Protein AF-A0A2S6BYI8-F1 (afdb_monomer_lite)

Organism: NCBI:txid357750

Radius of gyration: 29.13 Å; chains: 1; bounding box: 77×56×99 Å

Foldseek 3Di:
DQDFPVNQVVVVVQEAEADELGKDKDFLVSNHFKYKYADQAQWKWKWKDDLTMIIIHTQDCADQPGHSQRSLVVVLVVVVVVVVVCVVVVRCPPIAMEMEFEDDPNHTRPVVSVVVNVVSCVLVVHHYDYDYFYHDDPPDDDPGQARMWMWGHHRRDGIWIAHSSHTPPPPPDPPPPVPPPDDDDDDDDDDDDDDDDDDDDDDDDDDDPPDPPDPVNLSVVLVVLLVVLQVQLVVCVVVVHDNVVSLQVSLVVSCVVSVHDSVVSCVSHPPPPVPPPVVVVVVVVVVLVVLQVVLVVLLVVLLVQLVVCVVVVNPSVVSLVVRLVVNCVVNVHDSVVSSVSNPDDPPPPDDDDDDDDPPPRPDDDDD

Structure (mmCIF, N/CA/C/O backbone):
data_AF-A0A2S6BYI8-F1
#
_entry.id   AF-A0A2S6BYI8-F1
#
loop_
_atom_site.group_PDB
_atom_site.id
_atom_site.type_symbol
_atom_site.label_atom_id
_atom_site.label_alt_id
_atom_site.label_comp_id
_atom_site.label_asym_id
_atom_site.label_entity_id
_atom_site.label_seq_id
_atom_site.pdbx_PDB_ins_code
_atom_site.Cartn_x
_atom_site.Cartn_y
_atom_site.Cartn_z
_atom_site.occupancy
_atom_site.B_iso_or_equiv
_atom_site.auth_seq_id
_atom_site.auth_comp_id
_atom_site.auth_asym_id
_atom_site.auth_atom_id
_atom_site.pdbx_PDB_model_num
ATOM 1 N N . MET A 1 1 ? -25.308 9.667 -2.349 1.00 72.94 1 MET A N 1
ATOM 2 C CA . MET A 1 1 ? -24.344 10.368 -3.225 1.00 72.94 1 MET A CA 1
ATOM 3 C C . MET A 1 1 ? -23.253 9.372 -3.572 1.00 72.94 1 MET A C 1
ATOM 5 O O . MET A 1 1 ? -22.744 8.749 -2.651 1.00 72.94 1 MET A O 1
ATOM 9 N N . THR A 1 2 ? -22.957 9.157 -4.852 1.00 88.81 2 THR A N 1
ATOM 10 C CA . THR A 1 2 ? -21.934 8.187 -5.278 1.00 88.81 2 THR A CA 1
ATOM 11 C C . THR A 1 2 ? -20.547 8.811 -5.127 1.00 88.81 2 THR A C 1
ATOM 13 O O . THR A 1 2 ? -20.302 9.886 -5.672 1.00 88.81 2 THR A O 1
ATOM 16 N N . VAL A 1 3 ? -19.655 8.167 -4.372 1.00 94.38 3 VAL A N 1
ATOM 17 C CA . VAL A 1 3 ? -18.259 8.601 -4.213 1.00 94.38 3 VAL A CA 1
ATOM 18 C C . VAL A 1 3 ? -17.423 7.938 -5.305 1.00 94.38 3 VAL A C 1
ATOM 20 O O . VAL A 1 3 ? -17.187 6.736 -5.256 1.00 94.38 3 VAL A O 1
ATOM 23 N N . THR A 1 4 ? -16.985 8.721 -6.290 1.00 96.25 4 THR A N 1
ATOM 24 C CA . THR A 1 4 ? -16.102 8.268 -7.378 1.00 96.25 4 THR A CA 1
ATOM 25 C C . THR A 1 4 ? -14.716 8.890 -7.241 1.00 96.25 4 THR A C 1
ATOM 27 O O . THR A 1 4 ? -14.549 9.936 -6.610 1.00 96.25 4 THR A O 1
ATOM 30 N N . LEU A 1 5 ? -13.703 8.291 -7.862 1.00 95.38 5 LEU A N 1
ATOM 31 C CA . LEU A 1 5 ? -12.341 8.816 -7.867 1.00 95.38 5 LEU A CA 1
ATOM 32 C C . LEU A 1 5 ? -12.286 10.194 -8.533 1.00 95.38 5 LEU A C 1
ATOM 34 O O . LEU A 1 5 ? -11.638 11.104 -8.019 1.00 95.38 5 LEU A O 1
ATOM 38 N N . ARG A 1 6 ? -13.028 10.379 -9.633 1.00 95.44 6 ARG A N 1
ATOM 39 C CA . ARG A 1 6 ? -13.180 11.689 -10.284 1.00 95.44 6 ARG A CA 1
ATOM 40 C C . ARG A 1 6 ? -13.765 12.719 -9.319 1.00 95.44 6 ARG A C 1
ATOM 42 O O . ARG A 1 6 ? -13.191 13.790 -9.159 1.00 95.44 6 ARG A O 1
ATOM 49 N N . HIS A 1 7 ? -14.849 12.365 -8.624 1.00 95.06 7 HIS A N 1
ATOM 50 C CA . HIS A 1 7 ? -15.463 13.243 -7.631 1.00 95.06 7 HIS A CA 1
ATOM 51 C C . HIS A 1 7 ? -14.465 13.665 -6.549 1.00 95.06 7 HIS A C 1
ATOM 53 O O . HIS A 1 7 ? -14.402 14.840 -6.206 1.00 95.06 7 HIS A O 1
ATOM 59 N N . VAL A 1 8 ? -13.676 12.727 -6.022 1.00 95.81 8 VAL A N 1
ATOM 60 C CA . VAL A 1 8 ? -12.686 13.009 -4.974 1.00 95.81 8 VAL A CA 1
ATOM 61 C C . VAL A 1 8 ? -11.552 13.902 -5.484 1.00 95.81 8 VAL A C 1
ATOM 63 O O . VAL A 1 8 ? -11.169 14.845 -4.793 1.00 95.81 8 VAL A O 1
ATOM 66 N N . ARG A 1 9 ? -11.050 13.667 -6.702 1.00 94.50 9 ARG A N 1
ATOM 67 C CA . ARG A 1 9 ? -10.008 14.502 -7.328 1.00 94.50 9 ARG A CA 1
ATOM 68 C C . ARG A 1 9 ? -10.463 15.950 -7.494 1.00 94.50 9 ARG A C 1
ATOM 70 O O . ARG A 1 9 ? -9.727 16.871 -7.143 1.00 94.50 9 ARG A O 1
ATOM 77 N N . ASP A 1 10 ? -11.704 16.147 -7.930 1.00 95.06 10 ASP A N 1
ATOM 78 C CA . ASP A 1 10 ? -12.294 17.475 -8.131 1.00 95.06 10 ASP A CA 1
ATOM 79 C C . ASP A 1 10 ? -12.517 18.233 -6.802 1.00 95.06 10 ASP A C 1
ATOM 81 O O . ASP A 1 10 ? -12.769 19.439 -6.793 1.00 95.06 10 ASP A O 1
ATOM 85 N N . LYS A 1 11 ? -12.402 17.550 -5.653 1.00 91.19 11 LYS A N 1
ATOM 86 C CA . LYS A 1 11 ? -12.547 18.125 -4.307 1.00 91.19 11 LYS A CA 1
ATOM 87 C C . LYS A 1 11 ? -11.239 18.641 -3.698 1.00 91.19 11 LYS A C 1
ATOM 89 O O . LYS A 1 11 ? -11.278 19.073 -2.548 1.00 91.19 11 LYS A O 1
ATOM 94 N N . GLY A 1 12 ? -10.133 18.638 -4.451 1.00 89.50 12 GLY A N 1
ATOM 95 C CA . GLY A 1 12 ? -8.819 19.244 -4.164 1.00 89.50 12 GLY A CA 1
ATOM 96 C C . GLY A 1 12 ? -8.543 19.630 -2.701 1.00 89.50 12 GLY A C 1
ATOM 97 O O . GLY A 1 12 ? -7.927 18.848 -1.980 1.00 89.50 12 GLY A O 1
ATOM 98 N N . PRO A 1 13 ? -9.0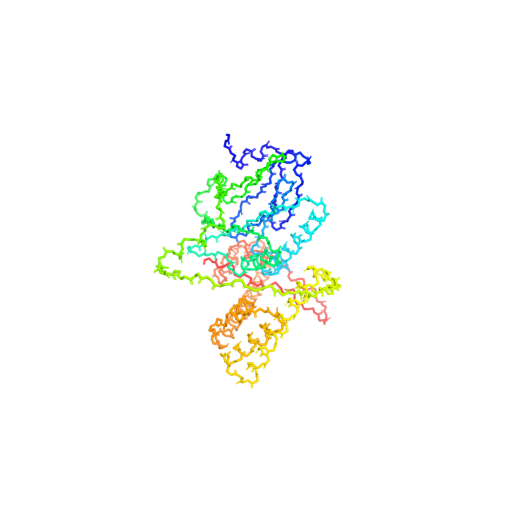05 20.801 -2.218 1.00 94.00 13 PRO A N 1
ATOM 99 C CA . PRO A 1 13 ? -8.750 21.255 -0.849 1.00 94.00 13 PRO A CA 1
ATOM 100 C C . PRO A 1 13 ? -9.121 20.247 0.250 1.00 94.00 13 PRO A C 1
ATOM 102 O O . PRO A 1 13 ? -8.393 20.140 1.236 1.00 94.00 13 PRO A O 1
ATOM 105 N N . VAL A 1 14 ? -10.202 19.477 0.076 1.00 96.31 14 VAL A N 1
ATOM 106 C CA . VAL A 1 14 ? -10.704 18.514 1.076 1.00 96.31 14 VAL A CA 1
ATOM 107 C C . VAL A 1 14 ? -10.287 17.064 0.800 1.00 96.31 14 VAL A C 1
ATOM 109 O O . VAL A 1 14 ? -10.738 16.163 1.510 1.00 96.31 14 VAL A O 1
ATOM 112 N N . ALA A 1 15 ? -9.440 16.824 -0.203 1.00 97.12 15 ALA A N 1
ATOM 113 C CA . ALA A 1 15 ? -8.909 15.505 -0.539 1.00 97.12 15 ALA A CA 1
ATOM 114 C C . ALA A 1 15 ? -7.382 15.458 -0.374 1.00 97.12 15 ALA A C 1
ATOM 116 O O . ALA A 1 15 ? -6.702 16.470 -0.544 1.00 97.12 15 ALA A O 1
ATOM 117 N N . GLU A 1 16 ? -6.847 14.292 -0.030 1.00 97.50 16 GLU A N 1
ATOM 118 C CA . GLU A 1 16 ? -5.410 14.021 0.036 1.00 97.50 16 GLU A CA 1
ATOM 119 C C . GLU A 1 16 ? -5.094 12.776 -0.796 1.00 97.50 16 GLU A C 1
ATOM 121 O O . GLU A 1 16 ? -5.663 11.706 -0.559 1.00 97.50 16 GLU A O 1
ATOM 126 N N . GLU A 1 17 ? -4.207 12.919 -1.780 1.00 97.81 17 GLU A N 1
ATOM 127 C CA . GLU A 1 17 ? -3.746 11.798 -2.597 1.00 97.81 17 GLU A CA 1
ATOM 128 C C . GLU A 1 17 ? -2.478 11.188 -2.006 1.00 97.81 17 GLU A C 1
ATOM 130 O O . GLU A 1 17 ? -1.475 11.871 -1.806 1.00 97.81 17 GLU A O 1
ATOM 135 N N . VAL A 1 18 ? -2.488 9.875 -1.814 1.00 98.12 18 VAL A N 1
ATOM 136 C CA . VAL A 1 18 ? -1.306 9.112 -1.427 1.00 98.12 18 VAL A CA 1
ATOM 137 C C . VAL A 1 18 ? -0.651 8.559 -2.674 1.00 98.12 18 VAL A C 1
ATOM 139 O O . VAL A 1 18 ? -1.162 7.632 -3.311 1.00 98.12 18 VAL A O 1
ATOM 142 N N . GLN A 1 19 ? 0.495 9.135 -3.009 1.00 97.56 19 GLN A N 1
ATOM 143 C CA . GLN A 1 19 ? 1.316 8.682 -4.122 1.00 97.56 19 GLN A CA 1
ATOM 144 C C . GLN A 1 19 ? 1.902 7.292 -3.849 1.00 97.56 19 GLN A C 1
ATOM 146 O O . GLN A 1 19 ? 2.058 6.874 -2.702 1.00 97.56 19 GLN A O 1
ATOM 151 N N . MET A 1 20 ? 2.265 6.579 -4.914 1.00 97.25 20 MET A N 1
ATOM 152 C CA . MET A 1 20 ? 2.969 5.302 -4.797 1.00 97.25 20 MET A CA 1
ATOM 153 C C . MET A 1 20 ? 4.288 5.465 -4.025 1.00 97.25 20 MET A C 1
ATOM 155 O O . MET A 1 20 ? 5.074 6.372 -4.301 1.00 97.25 20 MET A O 1
ATOM 159 N N . ASN A 1 21 ? 4.556 4.531 -3.111 1.00 97.25 21 ASN A N 1
ATOM 160 C CA . ASN A 1 21 ? 5.649 4.566 -2.139 1.00 97.25 21 ASN A CA 1
ATOM 161 C C . ASN A 1 21 ? 5.603 5.797 -1.221 1.00 97.25 21 ASN A C 1
ATOM 163 O O . ASN A 1 21 ? 6.623 6.459 -0.999 1.00 97.25 21 ASN A O 1
ATOM 167 N N . ALA A 1 22 ? 4.409 6.100 -0.712 1.00 97.88 22 ALA A N 1
ATOM 168 C CA . ALA A 1 22 ? 4.198 7.107 0.314 1.00 97.88 22 ALA A CA 1
ATOM 169 C C . ALA A 1 22 ? 3.218 6.614 1.384 1.00 97.88 22 ALA A C 1
ATOM 171 O O . ALA A 1 22 ? 2.341 5.779 1.131 1.00 97.88 22 ALA A O 1
ATOM 172 N N . VAL A 1 23 ? 3.368 7.182 2.577 1.00 98.38 23 VAL A N 1
ATOM 173 C CA . VAL A 1 23 ? 2.418 7.102 3.685 1.00 98.38 23 VAL A CA 1
ATOM 174 C C . VAL A 1 23 ? 1.944 8.523 3.969 1.00 98.38 23 VAL A C 1
ATOM 176 O O . VAL A 1 23 ? 2.753 9.448 4.018 1.00 98.38 23 VAL A O 1
ATOM 179 N N . ALA A 1 24 ? 0.642 8.712 4.145 1.00 97.81 24 ALA A N 1
ATOM 180 C CA . ALA A 1 24 ? 0.083 9.989 4.574 1.00 97.81 24 ALA A CA 1
ATOM 181 C C . ALA A 1 24 ? -0.637 9.830 5.913 1.00 97.81 24 ALA A C 1
ATOM 183 O O . ALA A 1 24 ? -0.952 8.723 6.347 1.00 97.81 24 ALA A O 1
ATOM 184 N N . SER A 1 25 ? -0.917 10.952 6.569 1.00 97.12 25 SER A N 1
ATOM 185 C CA . SER A 1 25 ? -1.740 10.997 7.772 1.00 97.12 25 SER A CA 1
ATOM 186 C C . SER A 1 25 ? -2.594 12.243 7.747 1.00 97.12 25 SER A C 1
ATOM 188 O O . SER A 1 25 ? -2.094 13.333 7.475 1.00 97.12 25 SER A O 1
ATOM 190 N N . VAL A 1 26 ? -3.865 12.094 8.089 1.00 96.69 26 VAL A N 1
ATOM 191 C CA . VAL A 1 26 ? -4.805 13.209 8.147 1.00 96.69 26 VAL A CA 1
ATOM 192 C C . VAL A 1 26 ? -5.664 13.090 9.389 1.00 96.69 26 VAL A C 1
ATOM 194 O O . VAL A 1 26 ? -6.191 12.022 9.685 1.00 96.69 26 VAL A O 1
ATOM 197 N N . GLU A 1 27 ? -5.830 14.210 10.084 1.00 96.44 27 GLU A N 1
ATOM 198 C CA . GLU A 1 27 ? -6.876 14.401 11.085 1.00 96.44 27 GLU A CA 1
ATOM 199 C C . GLU A 1 27 ? -8.112 14.976 10.392 1.00 96.44 27 GLU A C 1
ATOM 201 O O . GLU A 1 27 ? -8.017 15.985 9.689 1.00 96.44 27 GLU A O 1
ATOM 206 N N . TRP A 1 28 ? -9.287 14.378 10.579 1.00 96.12 28 TRP A N 1
ATOM 207 C CA . TRP A 1 28 ? -10.507 14.811 9.881 1.00 96.12 28 TRP A CA 1
ATOM 208 C C . TRP A 1 28 ? -10.965 16.221 10.292 1.00 96.12 28 TRP A C 1
ATOM 210 O O . TRP A 1 28 ? -11.664 16.903 9.544 1.00 96.12 28 TRP A O 1
ATOM 220 N N . SER A 1 29 ? -10.525 16.697 11.461 1.00 93.94 29 SER A N 1
ATOM 221 C CA . SER A 1 29 ? -10.717 18.074 11.939 1.00 93.94 29 SER A CA 1
ATOM 222 C C . SER A 1 29 ? -10.002 19.125 11.081 1.00 93.94 29 SER A C 1
ATOM 224 O O . SER A 1 29 ? -10.395 20.288 11.107 1.00 93.94 29 SER A O 1
ATOM 226 N N . SER A 1 30 ? -9.001 18.737 10.281 1.00 93.81 30 SER A N 1
ATOM 227 C CA . SER A 1 30 ? -8.257 19.641 9.387 1.00 93.81 30 SER A CA 1
ATOM 228 C C . SER A 1 30 ? -9.065 20.139 8.178 1.00 93.81 30 SER A C 1
ATOM 230 O O . SER A 1 30 ? -8.560 20.916 7.372 1.00 93.81 30 SER A O 1
ATOM 232 N N . GLY A 1 31 ? -10.307 19.674 8.010 1.00 93.94 31 GLY A N 1
ATOM 233 C CA . GLY A 1 31 ? -11.155 19.979 6.855 1.00 93.94 31 GLY A CA 1
ATOM 234 C C . GLY A 1 31 ? -10.988 19.000 5.6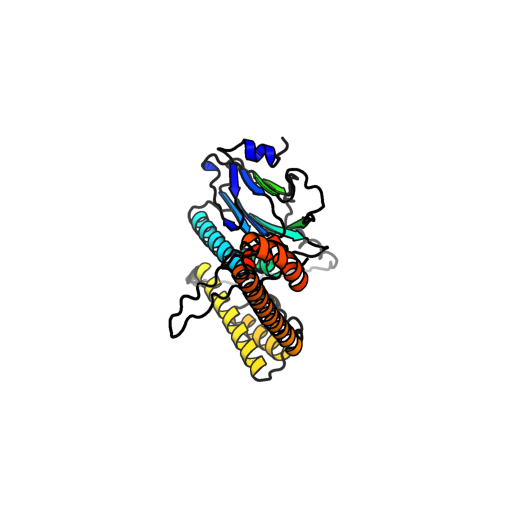89 1.00 93.94 31 GLY A C 1
ATOM 235 O O . GLY A 1 31 ? -11.823 18.984 4.783 1.00 93.94 31 GLY A O 1
ATOM 236 N N . LYS A 1 32 ? -9.971 18.132 5.729 1.00 96.25 32 LYS A N 1
ATOM 237 C CA . LYS A 1 32 ? -9.851 16.985 4.827 1.00 96.25 32 LYS A CA 1
ATOM 238 C C . LYS A 1 32 ? -10.940 15.955 5.137 1.00 96.25 32 LYS A C 1
ATOM 240 O O . LYS A 1 32 ? -11.155 15.589 6.288 1.00 96.25 32 LYS A O 1
ATOM 245 N N . ARG A 1 33 ? -11.615 15.477 4.092 1.00 96.06 33 ARG A N 1
ATOM 246 C CA . ARG A 1 33 ? -12.689 14.471 4.167 1.00 96.06 33 ARG A CA 1
ATOM 247 C C . ARG A 1 33 ? -12.386 13.209 3.380 1.00 96.06 33 ARG A C 1
ATOM 249 O O . ARG A 1 33 ? -13.020 12.185 3.619 1.00 96.06 33 ARG A O 1
ATOM 256 N N . TYR A 1 34 ? -11.451 13.291 2.438 1.00 97.56 34 TYR A N 1
ATOM 257 C CA . TYR A 1 34 ? -11.100 12.183 1.567 1.00 97.56 34 TYR A CA 1
ATOM 258 C C . TYR A 1 34 ? -9.608 11.921 1.613 1.00 97.56 34 TYR A C 1
ATOM 260 O O . TYR A 1 34 ? -8.814 12.843 1.437 1.00 97.56 34 TYR A O 1
ATOM 268 N N . LEU A 1 35 ? -9.244 10.657 1.776 1.00 97.75 35 LEU A N 1
ATOM 269 C CA . LEU A 1 35 ? -7.916 10.156 1.452 1.00 97.75 35 LEU A CA 1
ATOM 270 C C . LEU A 1 35 ? -8.071 9.175 0.315 1.00 97.75 35 LEU A C 1
ATOM 272 O O . LEU A 1 35 ? -9.000 8.369 0.334 1.00 97.75 35 LEU A O 1
ATOM 276 N N . TYR A 1 36 ? -7.190 9.219 -0.667 1.00 97.81 36 TYR A N 1
ATOM 277 C CA . TYR A 1 36 ? -7.285 8.270 -1.757 1.00 97.81 36 TYR A CA 1
ATOM 278 C C . TYR A 1 36 ? -5.931 7.904 -2.322 1.00 97.81 36 TYR A C 1
ATOM 280 O O . TYR A 1 36 ? -4.958 8.643 -2.221 1.00 97.81 36 TYR A O 1
ATOM 288 N N . THR A 1 37 ? -5.891 6.740 -2.944 1.00 97.94 37 THR A N 1
ATOM 289 C CA . THR A 1 37 ? -4.801 6.347 -3.815 1.00 97.94 37 THR A CA 1
ATOM 290 C C . THR A 1 37 ? -5.363 5.648 -5.040 1.00 97.94 37 THR A C 1
ATOM 292 O O . THR A 1 37 ? -6.454 5.075 -4.998 1.00 97.94 37 THR A O 1
ATOM 295 N N . GLN A 1 38 ? -4.640 5.732 -6.147 1.00 95.81 38 GLN A N 1
ATOM 296 C CA . GLN A 1 38 ? -5.055 5.224 -7.450 1.00 95.81 38 GLN A CA 1
ATOM 297 C C . GLN A 1 38 ? -3.880 4.549 -8.154 1.00 95.81 38 GLN A C 1
ATOM 299 O O . GLN A 1 38 ? -2.722 4.731 -7.773 1.00 95.81 38 GLN A O 1
ATOM 304 N N . GLY A 1 39 ? -4.183 3.776 -9.196 1.00 93.38 39 GLY A N 1
ATOM 305 C CA . GLY A 1 39 ? -3.165 3.085 -9.981 1.00 93.38 39 GLY A CA 1
ATOM 306 C C . GLY A 1 39 ? -2.495 1.940 -9.224 1.00 93.38 39 GLY A C 1
ATOM 307 O O . GLY A 1 39 ? -1.319 1.668 -9.464 1.00 93.38 39 GLY A O 1
ATOM 308 N N . LEU A 1 40 ? -3.225 1.279 -8.319 1.00 92.50 40 LEU A N 1
ATOM 309 C CA . LEU A 1 40 ? -2.789 0.078 -7.610 1.00 92.50 40 LEU A CA 1
ATOM 310 C C . LEU A 1 40 ? -2.597 -1.073 -8.621 1.00 92.50 40 LEU A C 1
ATOM 312 O O . LEU A 1 40 ? -3.502 -1.853 -8.875 1.00 92.50 40 LEU A O 1
ATOM 316 N N . ASN A 1 41 ? -1.432 -1.158 -9.261 1.00 87.31 41 ASN A N 1
ATOM 317 C CA . ASN A 1 41 ? -1.108 -2.187 -10.254 1.00 87.31 41 ASN A CA 1
ATOM 318 C C . ASN A 1 41 ? -0.018 -3.091 -9.683 1.00 87.31 41 ASN A C 1
ATOM 320 O O . ASN A 1 41 ? 1.164 -2.778 -9.795 1.00 87.31 41 ASN A O 1
ATOM 324 N N . SER A 1 42 ? -0.423 -4.180 -9.027 1.00 89.56 42 SER A N 1
ATOM 325 C CA . SER A 1 42 ? 0.479 -5.055 -8.254 1.00 89.56 42 SER A CA 1
ATOM 326 C C . SER A 1 42 ? 1.082 -4.393 -7.005 1.00 89.56 42 SER A C 1
ATOM 328 O O . SER A 1 42 ? 2.073 -4.872 -6.457 1.00 89.56 42 SER A O 1
ATOM 330 N N . CYS A 1 43 ? 0.472 -3.304 -6.534 1.00 95.31 43 CYS A N 1
ATOM 331 C CA . CYS A 1 43 ? 0.833 -2.629 -5.289 1.00 95.31 43 CYS A CA 1
ATOM 332 C C . CYS A 1 43 ? -0.008 -3.149 -4.114 1.00 95.31 43 CYS A C 1
ATOM 334 O O . CYS A 1 43 ? -1.107 -3.677 -4.297 1.00 95.31 43 CYS A O 1
ATOM 336 N N . THR A 1 44 ? 0.471 -2.934 -2.893 1.00 97.06 44 THR A N 1
ATOM 337 C CA . THR A 1 44 ? -0.322 -3.152 -1.677 1.00 97.06 44 THR A CA 1
ATOM 338 C C . THR A 1 44 ? -0.792 -1.804 -1.146 1.00 97.06 44 THR A C 1
ATOM 340 O O . THR A 1 44 ? 0.023 -0.900 -0.964 1.00 97.06 44 THR A O 1
ATOM 343 N N . ALA A 1 45 ? -2.089 -1.654 -0.874 1.00 98.00 45 ALA A N 1
ATOM 344 C CA . ALA A 1 45 ? -2.586 -0.498 -0.129 1.00 98.00 45 ALA A CA 1
ATOM 345 C C . ALA A 1 45 ? -2.895 -0.907 1.308 1.00 98.00 45 ALA A C 1
ATOM 347 O O . ALA A 1 45 ? -3.499 -1.951 1.553 1.00 98.00 45 ALA A O 1
ATOM 348 N N . VAL A 1 46 ? -2.493 -0.074 2.259 1.00 98.19 46 VAL A N 1
ATOM 349 C CA . VAL A 1 46 ? -2.764 -0.280 3.684 1.00 98.19 46 VAL A CA 1
ATOM 350 C C . VAL A 1 46 ? -3.422 0.975 4.217 1.00 98.19 46 VAL A C 1
ATOM 352 O O . VAL A 1 46 ? -3.043 2.078 3.837 1.00 98.19 46 VAL A O 1
ATOM 355 N N . ALA A 1 47 ? -4.409 0.827 5.088 1.00 98.25 47 ALA A N 1
ATOM 356 C CA . ALA A 1 47 ? -5.008 1.962 5.766 1.00 98.25 47 ALA A CA 1
ATOM 357 C C . ALA A 1 47 ? -5.302 1.628 7.224 1.00 98.25 47 ALA A C 1
ATOM 359 O O . ALA A 1 47 ? -5.861 0.572 7.498 1.00 98.25 47 ALA A O 1
ATOM 360 N N . ILE A 1 48 ? -4.973 2.541 8.136 1.00 98.25 48 ILE A N 1
ATOM 361 C CA . ILE A 1 48 ? -5.461 2.535 9.522 1.00 98.25 48 ILE A CA 1
ATOM 362 C C . ILE A 1 48 ? -6.380 3.740 9.677 1.00 98.25 48 ILE A C 1
ATOM 364 O O . ILE A 1 48 ? -5.984 4.860 9.368 1.00 98.25 48 ILE A O 1
ATOM 368 N N . THR A 1 49 ? -7.607 3.542 10.137 1.00 97.69 49 THR A N 1
ATOM 369 C CA . THR A 1 49 ? -8.624 4.597 10.183 1.00 97.69 49 THR A CA 1
ATOM 370 C C . THR A 1 49 ? -9.387 4.589 11.497 1.00 97.69 49 THR A C 1
ATOM 372 O O . THR A 1 49 ? -9.648 3.531 12.061 1.00 97.69 49 THR A O 1
ATOM 375 N N . SER A 1 50 ? -9.792 5.766 11.954 1.00 96.81 50 SER A N 1
ATOM 376 C CA . SER A 1 50 ? -10.695 5.986 13.084 1.00 96.81 50 SER A CA 1
ATOM 377 C C . SER A 1 50 ? -11.662 7.127 12.754 1.00 96.81 50 SER A C 1
ATOM 379 O O . SER A 1 50 ? -11.516 7.805 11.737 1.00 96.81 50 SER A O 1
ATOM 381 N N . GLU A 1 51 ? -12.594 7.426 13.656 1.00 96.81 51 GLU A N 1
ATOM 382 C CA . GLU A 1 51 ? -13.494 8.588 13.540 1.00 96.81 51 GLU A CA 1
ATOM 383 C C . GLU A 1 51 ? -12.782 9.951 13.608 1.00 96.81 51 GLU A C 1
ATOM 385 O O . GLU A 1 51 ? -13.411 10.998 13.429 1.00 96.81 51 GLU A O 1
ATOM 390 N N . ARG A 1 52 ? -11.470 9.966 13.888 1.00 97.12 52 ARG A N 1
ATOM 391 C CA . ARG A 1 52 ? -10.667 11.186 14.070 1.00 97.12 52 ARG A CA 1
ATOM 392 C C . ARG A 1 52 ? -9.527 11.337 13.072 1.00 97.12 52 ARG A C 1
ATOM 394 O O . ARG A 1 52 ? -9.176 12.473 12.756 1.00 97.12 52 ARG A O 1
ATOM 401 N N . ALA A 1 53 ? -8.953 10.240 12.587 1.00 97.62 53 ALA A N 1
ATOM 402 C CA . ALA A 1 53 ? -7.831 10.291 11.661 1.00 97.62 53 ALA A CA 1
ATOM 403 C C . ALA A 1 53 ? -7.762 9.080 10.719 1.00 97.62 53 ALA A C 1
ATOM 405 O O . ALA A 1 53 ? -8.380 8.039 10.954 1.00 97.62 53 ALA A O 1
ATOM 406 N N . GLY A 1 54 ? -6.962 9.209 9.661 1.00 97.69 54 GLY A N 1
ATOM 407 C CA . GLY A 1 54 ? -6.628 8.131 8.733 1.00 97.69 54 GLY A CA 1
ATOM 408 C C . GLY A 1 54 ? -5.145 8.129 8.361 1.00 97.69 54 GLY A C 1
ATOM 409 O O . GLY A 1 54 ? -4.557 9.192 8.173 1.00 97.69 54 GLY A O 1
ATOM 410 N N . ILE A 1 55 ? -4.565 6.932 8.241 1.00 98.44 55 ILE A N 1
ATOM 411 C CA . ILE A 1 55 ? -3.185 6.656 7.810 1.00 98.44 55 ILE A CA 1
ATOM 412 C C . ILE A 1 55 ? -3.227 5.709 6.606 1.00 98.44 55 ILE A C 1
ATOM 414 O O . ILE A 1 55 ? -3.176 4.491 6.780 1.00 98.44 55 ILE A O 1
ATOM 418 N N . PRO A 1 56 ? -3.397 6.233 5.391 1.00 98.19 56 PRO A N 1
ATOM 419 C CA . PRO A 1 56 ? -3.290 5.470 4.158 1.00 98.19 56 PRO A CA 1
ATOM 420 C C . PRO A 1 56 ? -1.831 5.355 3.694 1.00 98.19 56 PRO A C 1
ATOM 422 O O . PRO A 1 56 ? -1.027 6.277 3.839 1.00 98.19 56 PRO A O 1
ATOM 425 N N . ALA A 1 57 ? -1.512 4.234 3.061 1.00 98.62 57 ALA A N 1
ATOM 426 C CA . ALA A 1 57 ? -0.240 3.980 2.412 1.00 98.62 57 ALA A CA 1
ATOM 427 C C . ALA A 1 57 ? -0.456 3.266 1.079 1.00 98.62 57 ALA A C 1
ATOM 429 O O . ALA A 1 57 ? -1.257 2.333 0.986 1.00 98.62 57 ALA A O 1
ATOM 430 N N . HIS A 1 58 ? 0.302 3.681 0.068 1.00 98.31 58 HIS A N 1
ATOM 431 C CA . HIS A 1 58 ? 0.406 2.989 -1.211 1.00 98.31 58 HIS A CA 1
ATOM 432 C C . HIS A 1 58 ? 1.820 2.429 -1.311 1.00 98.31 58 HIS A C 1
ATOM 434 O O . HIS A 1 58 ? 2.770 3.161 -1.572 1.00 98.31 58 HIS A O 1
ATOM 440 N N . ILE A 1 59 ? 1.969 1.125 -1.111 1.00 97.81 59 ILE A N 1
ATOM 441 C CA . ILE A 1 59 ? 3.262 0.446 -1.091 1.00 97.81 59 ILE A CA 1
ATOM 442 C C . ILE A 1 59 ? 3.466 -0.250 -2.435 1.00 97.81 59 ILE A C 1
ATOM 444 O O . ILE A 1 59 ? 2.751 -1.192 -2.781 1.00 97.81 59 ILE A O 1
ATOM 448 N N . GLY A 1 60 ? 4.430 0.238 -3.212 1.00 95.31 60 GLY A N 1
ATOM 449 C CA . GLY A 1 60 ? 4.814 -0.382 -4.473 1.00 95.31 60 GLY A CA 1
ATOM 450 C C . GLY A 1 60 ? 5.632 -1.665 -4.273 1.00 95.31 60 GLY A C 1
ATOM 451 O O . GLY A 1 60 ? 6.204 -1.879 -3.200 1.00 95.31 60 GLY A O 1
ATOM 452 N N . PRO A 1 61 ? 5.765 -2.494 -5.324 1.00 90.31 61 PRO A N 1
ATOM 453 C CA . PRO A 1 61 ? 6.522 -3.746 -5.274 1.00 90.31 61 PRO A CA 1
ATOM 454 C C . PRO A 1 61 ? 8.003 -3.549 -4.948 1.00 90.31 61 PRO A C 1
ATOM 456 O O . PRO A 1 61 ? 8.635 -4.459 -4.423 1.00 90.31 61 PRO A O 1
ATOM 459 N N . SER A 1 62 ? 8.567 -2.393 -5.305 1.00 90.31 62 SER A N 1
ATOM 460 C CA . SER A 1 62 ? 9.941 -1.983 -5.016 1.00 90.31 62 SER A CA 1
ATOM 461 C C . SER A 1 62 ? 10.098 -0.464 -5.184 1.00 90.31 62 SER A C 1
ATOM 463 O O . SER A 1 62 ? 9.189 0.242 -5.639 1.00 90.31 62 SER A O 1
ATOM 465 N N . ARG A 1 63 ? 11.280 0.052 -4.829 1.00 87.19 63 ARG A N 1
ATOM 466 C CA . ARG A 1 63 ? 11.717 1.433 -5.093 1.00 87.19 63 ARG A CA 1
ATOM 467 C C . ARG A 1 63 ? 13.167 1.391 -5.580 1.00 87.19 63 ARG A C 1
ATOM 469 O O . ARG A 1 63 ? 13.885 0.472 -5.210 1.00 87.19 63 ARG A O 1
ATOM 476 N N . LYS A 1 64 ? 13.620 2.382 -6.369 1.00 79.12 64 LYS A N 1
ATOM 477 C CA . LYS A 1 64 ? 14.929 2.399 -7.079 1.00 79.12 64 LYS A CA 1
ATOM 478 C C . LYS A 1 64 ? 16.139 1.819 -6.314 1.00 79.12 64 LYS A C 1
ATOM 480 O O . LYS A 1 64 ? 17.009 1.252 -6.958 1.00 79.12 64 LYS A O 1
ATOM 485 N N . ASN A 1 65 ? 16.188 1.937 -4.982 1.00 79.12 65 ASN A N 1
ATOM 486 C CA . ASN A 1 65 ? 17.310 1.497 -4.141 1.00 79.12 65 ASN A CA 1
ATOM 487 C C . ASN A 1 65 ? 16.910 0.516 -3.015 1.00 79.12 65 ASN A C 1
ATOM 489 O O . ASN A 1 65 ? 17.631 0.391 -2.025 1.00 79.12 65 ASN A O 1
ATOM 493 N N . ARG A 1 66 ? 15.738 -0.124 -3.101 1.00 82.25 66 ARG A N 1
ATOM 494 C CA . ARG A 1 66 ? 15.201 -1.014 -2.060 1.00 82.25 66 ARG A CA 1
ATOM 495 C C . ARG A 1 66 ? 14.586 -2.261 -2.688 1.00 82.25 66 ARG A C 1
ATOM 497 O O . ARG A 1 66 ? 13.809 -2.152 -3.636 1.00 82.25 66 ARG A O 1
ATOM 504 N N . SER A 1 67 ? 14.904 -3.430 -2.126 1.00 87.19 67 SER A N 1
ATOM 505 C CA . SER A 1 67 ? 14.170 -4.662 -2.431 1.00 87.19 67 SER A CA 1
ATOM 506 C C . SER A 1 67 ? 12.701 -4.506 -2.036 1.00 87.19 67 SER A C 1
ATOM 508 O O . SER A 1 67 ? 12.361 -3.634 -1.233 1.00 87.19 67 SER A O 1
ATOM 510 N N . GLY A 1 68 ? 11.826 -5.348 -2.583 1.00 85.19 68 GLY A N 1
ATOM 511 C CA . GLY A 1 68 ? 10.403 -5.281 -2.258 1.00 85.19 68 GLY A CA 1
ATOM 512 C C . GLY A 1 68 ? 10.104 -5.476 -0.773 1.00 85.19 68 GLY A C 1
ATOM 513 O O . GLY A 1 68 ? 9.364 -4.691 -0.187 1.00 85.19 68 GLY A O 1
ATOM 514 N N . ASP A 1 69 ? 10.775 -6.436 -0.137 1.00 86.19 69 ASP A N 1
ATOM 515 C CA . ASP A 1 69 ? 10.621 -6.685 1.299 1.00 86.19 69 ASP A CA 1
ATOM 516 C C . ASP A 1 69 ? 11.115 -5.504 2.137 1.00 86.19 69 ASP A C 1
ATOM 518 O O . ASP A 1 69 ? 10.448 -5.076 3.077 1.00 86.19 69 ASP A O 1
ATOM 522 N N . GLN A 1 70 ? 12.258 -4.911 1.777 1.00 89.19 70 GLN A N 1
ATOM 523 C CA . GLN A 1 70 ? 12.737 -3.731 2.491 1.00 89.19 70 GLN A CA 1
ATOM 524 C C . GLN A 1 70 ? 11.803 -2.538 2.268 1.00 89.19 70 GLN A C 1
ATOM 526 O O . GLN A 1 70 ? 11.575 -1.764 3.191 1.00 89.19 70 GLN A O 1
ATOM 531 N N . ASN A 1 71 ? 11.222 -2.406 1.072 1.00 94.38 71 ASN A N 1
ATOM 532 C CA . ASN A 1 71 ? 10.266 -1.348 0.773 1.00 94.38 71 ASN A CA 1
ATOM 533 C C . ASN A 1 71 ? 9.017 -1.462 1.657 1.00 94.38 71 ASN A C 1
ATOM 535 O O . ASN A 1 71 ? 8.614 -0.464 2.252 1.00 94.38 71 ASN A O 1
ATOM 539 N N . VAL A 1 72 ? 8.433 -2.658 1.803 1.00 95.94 72 VAL A N 1
ATOM 540 C CA . VAL A 1 72 ? 7.266 -2.841 2.682 1.00 95.94 72 VAL A CA 1
ATOM 541 C C . VAL A 1 72 ? 7.629 -2.614 4.151 1.00 95.94 72 VAL A C 1
ATOM 543 O O . VAL A 1 72 ? 6.863 -1.975 4.868 1.00 95.94 72 VAL A O 1
ATOM 546 N N . ILE A 1 73 ? 8.813 -3.052 4.595 1.00 93.06 73 ILE A N 1
ATOM 547 C CA . ILE A 1 73 ? 9.287 -2.826 5.968 1.00 93.06 73 ILE A CA 1
ATOM 548 C C . ILE A 1 73 ? 9.436 -1.328 6.252 1.00 93.06 73 ILE A C 1
ATOM 550 O O . ILE A 1 73 ? 8.903 -0.859 7.256 1.00 93.06 73 ILE A O 1
ATOM 554 N N . ASP A 1 74 ? 10.098 -0.580 5.365 1.00 95.31 74 ASP A N 1
ATOM 555 C CA . ASP A 1 74 ? 10.332 0.861 5.522 1.00 95.31 74 ASP A CA 1
ATOM 556 C C . ASP A 1 74 ? 8.991 1.622 5.667 1.00 95.31 74 ASP A C 1
ATOM 558 O O . ASP A 1 74 ? 8.824 2.431 6.582 1.00 95.31 74 ASP A O 1
ATOM 562 N N . HIS A 1 75 ? 7.990 1.309 4.833 1.00 98.00 75 HIS A N 1
ATOM 563 C CA . HIS A 1 75 ? 6.674 1.964 4.898 1.00 98.00 75 HIS A CA 1
ATOM 564 C C . HIS A 1 75 ? 5.850 1.519 6.113 1.00 98.00 75 HIS A C 1
ATOM 566 O O . HIS A 1 75 ? 5.174 2.337 6.736 1.00 98.00 75 HIS A O 1
ATOM 572 N N . MET A 1 76 ? 5.919 0.244 6.508 1.00 98.00 76 MET A N 1
ATOM 573 C CA . MET A 1 76 ? 5.244 -0.214 7.726 1.00 98.00 76 MET A CA 1
ATOM 574 C C . MET A 1 76 ? 5.862 0.402 8.988 1.00 98.00 76 MET A C 1
ATOM 576 O O . MET A 1 76 ? 5.130 0.697 9.931 1.00 98.00 76 MET A O 1
ATOM 580 N N . GLN A 1 77 ? 7.174 0.663 9.015 1.00 95.94 77 GLN A N 1
ATOM 581 C CA . GLN A 1 77 ? 7.816 1.416 10.100 1.00 95.94 77 GLN A CA 1
ATOM 582 C C . GLN A 1 77 ? 7.303 2.858 10.181 1.00 95.94 77 GLN A C 1
ATOM 584 O O . GLN A 1 77 ? 7.039 3.360 11.277 1.00 95.94 77 GLN A O 1
ATOM 589 N N . GLU A 1 78 ? 7.111 3.515 9.037 1.00 98.00 78 GLU A N 1
ATOM 590 C CA . GLU A 1 78 ? 6.513 4.849 8.980 1.00 98.00 78 GLU A CA 1
ATOM 591 C C . GLU A 1 78 ? 5.063 4.846 9.491 1.00 98.00 78 GLU A C 1
ATOM 593 O O . GLU A 1 78 ? 4.716 5.660 10.352 1.00 98.00 78 GLU A O 1
ATOM 598 N N . ILE A 1 79 ? 4.249 3.870 9.071 1.00 98.44 79 ILE A N 1
ATOM 599 C CA . ILE A 1 79 ? 2.884 3.672 9.583 1.00 98.44 79 ILE A CA 1
ATOM 600 C C . ILE A 1 79 ? 2.891 3.484 11.105 1.00 98.44 79 ILE A C 1
ATOM 602 O O . ILE A 1 79 ? 2.125 4.154 11.796 1.00 98.44 79 ILE A O 1
ATOM 606 N N . ILE A 1 80 ? 3.768 2.627 11.649 1.00 97.38 80 ILE A N 1
ATOM 607 C CA . ILE A 1 80 ? 3.896 2.401 13.101 1.00 97.38 80 ILE A CA 1
ATOM 608 C C . ILE A 1 80 ? 4.198 3.718 13.826 1.00 97.38 80 ILE A C 1
ATOM 610 O O . ILE A 1 80 ? 3.564 4.034 14.836 1.00 97.38 80 ILE A O 1
ATOM 614 N N . LYS A 1 81 ? 5.154 4.504 13.315 1.00 97.31 81 LYS A N 1
ATOM 615 C CA . LYS A 1 81 ? 5.547 5.787 13.910 1.00 97.31 81 LYS A CA 1
ATOM 616 C C . LYS A 1 81 ? 4.374 6.768 13.949 1.00 97.31 81 LYS A C 1
ATOM 618 O O . LYS A 1 81 ? 4.117 7.368 14.997 1.00 97.31 81 LYS A O 1
ATOM 623 N N . ILE A 1 82 ? 3.666 6.927 12.831 1.00 98.25 82 ILE A N 1
ATOM 624 C CA . ILE A 1 82 ? 2.506 7.820 12.718 1.00 98.25 82 ILE A CA 1
ATOM 625 C C . ILE A 1 82 ? 1.381 7.341 13.642 1.00 98.25 82 ILE A C 1
ATOM 627 O O . ILE A 1 82 ? 0.854 8.132 14.425 1.00 98.25 82 ILE A O 1
ATOM 631 N N . TYR A 1 83 ? 1.061 6.045 13.609 1.00 98.25 83 TYR A N 1
ATOM 632 C CA . TYR A 1 83 ? 0.010 5.444 14.426 1.00 98.25 83 TYR A CA 1
ATOM 633 C C . TYR A 1 83 ? 0.272 5.629 15.921 1.00 98.25 83 TYR A C 1
ATOM 635 O O . TYR A 1 83 ? -0.591 6.144 16.627 1.00 98.25 83 TYR A O 1
ATOM 643 N N . ASN A 1 84 ? 1.472 5.299 16.407 1.00 96.19 84 ASN A N 1
ATOM 644 C CA . ASN A 1 84 ? 1.813 5.448 17.824 1.00 96.19 84 ASN A CA 1
ATOM 645 C C . ASN A 1 84 ? 1.781 6.916 18.268 1.00 96.19 84 ASN A C 1
ATOM 647 O O . ASN A 1 84 ? 1.259 7.228 19.340 1.00 96.19 84 ASN A O 1
ATOM 651 N N . THR A 1 85 ? 2.265 7.829 17.419 1.00 96.56 85 THR A N 1
ATOM 652 C CA . THR A 1 85 ? 2.208 9.274 17.686 1.00 96.56 85 THR A CA 1
ATOM 653 C C . THR A 1 85 ? 0.760 9.761 17.777 1.00 96.56 85 THR A C 1
ATOM 655 O O . THR A 1 85 ? 0.402 10.477 18.711 1.00 96.56 85 THR A O 1
ATOM 658 N N . GLY A 1 86 ? -0.097 9.361 16.834 1.00 97.38 86 GLY A N 1
ATOM 659 C CA . GLY A 1 86 ? -1.508 9.742 16.829 1.00 97.38 86 GLY A CA 1
ATOM 660 C C . GLY A 1 86 ? -2.310 9.088 17.954 1.00 97.38 86 GLY A C 1
ATOM 661 O O . GLY A 1 86 ? -3.179 9.726 18.547 1.00 97.38 86 GLY A O 1
ATOM 662 N N . ARG A 1 87 ? -1.986 7.844 18.317 1.00 96.69 87 ARG A N 1
ATOM 663 C CA . ARG A 1 87 ? -2.592 7.139 19.450 1.00 96.69 87 ARG A CA 1
ATOM 664 C C . ARG A 1 87 ? -2.305 7.865 20.761 1.00 96.69 87 ARG A C 1
ATOM 666 O O . ARG A 1 87 ? -3.236 8.072 21.533 1.00 96.69 87 ARG A O 1
ATOM 673 N N . GLY A 1 88 ? -1.071 8.333 20.971 1.00 96.00 88 GLY A N 1
ATOM 674 C CA . GLY A 1 88 ? -0.708 9.159 22.130 1.00 96.00 88 GLY A CA 1
ATOM 675 C C . GLY A 1 88 ? -1.500 10.471 22.228 1.00 96.00 88 GLY A C 1
ATOM 676 O O . GLY A 1 88 ? -1.712 10.981 23.322 1.00 96.00 88 GLY A O 1
ATOM 677 N N . LYS A 1 89 ? -2.003 10.980 21.096 1.00 97.44 89 LYS A N 1
ATOM 678 C CA . LYS A 1 89 ? -2.886 12.157 21.012 1.00 97.44 89 LYS A CA 1
ATOM 679 C C . LYS A 1 89 ? -4.384 11.814 21.050 1.00 97.44 89 LYS A C 1
ATOM 681 O O . LYS A 1 89 ? -5.219 12.699 20.890 1.00 97.44 89 LYS A O 1
ATOM 686 N N . GLY A 1 90 ? -4.752 10.541 21.211 1.00 96.62 90 GLY A N 1
ATOM 687 C CA . GLY A 1 90 ? -6.149 10.101 21.203 1.00 96.62 90 GLY A CA 1
ATOM 688 C C . GLY A 1 90 ? -6.826 10.157 19.827 1.00 96.62 90 GLY A C 1
ATOM 689 O O . GLY A 1 90 ? -8.053 10.263 19.754 1.00 96.62 90 GLY A O 1
ATOM 690 N N . LEU A 1 91 ? -6.058 10.102 18.732 1.00 96.88 91 LEU A N 1
ATOM 691 C CA . LEU A 1 91 ? -6.597 10.063 17.366 1.00 96.88 91 LEU A CA 1
ATOM 692 C C . LEU A 1 91 ? -7.082 8.666 16.960 1.00 96.88 91 LEU A C 1
ATOM 694 O O . LEU A 1 91 ? -7.897 8.549 16.057 1.00 96.88 91 LEU A O 1
ATOM 698 N N . PHE A 1 92 ? -6.631 7.603 17.626 1.00 96.75 92 PHE A N 1
ATOM 699 C CA . PHE A 1 92 ? -6.953 6.214 17.275 1.00 96.75 92 PHE A CA 1
ATOM 700 C C . PHE A 1 92 ? -7.478 5.442 18.494 1.00 96.75 92 PHE A C 1
ATOM 702 O O . PHE A 1 92 ? -6.808 4.545 18.995 1.00 96.75 92 PHE A O 1
ATOM 709 N N . LEU A 1 93 ? -8.652 5.833 19.005 1.00 92.31 93 LEU A N 1
ATOM 710 C CA . LEU A 1 93 ? -9.296 5.167 20.150 1.00 92.31 93 LEU A CA 1
ATOM 711 C C . LEU A 1 93 ? -9.935 3.823 19.764 1.00 92.31 93 LEU A C 1
ATOM 713 O O . LEU A 1 93 ? -9.849 2.870 20.527 1.00 92.31 93 LEU A O 1
ATOM 717 N N . GLU A 1 94 ? -10.489 3.731 18.553 1.00 94.19 94 GLU A N 1
ATOM 718 C CA . GLU A 1 94 ? -11.064 2.505 17.983 1.00 94.19 94 GLU A CA 1
ATOM 719 C C . GLU A 1 94 ? -10.608 2.343 16.525 1.00 94.19 94 GLU A C 1
ATOM 721 O O . GLU A 1 94 ? -11.373 2.579 15.586 1.00 94.19 94 GLU A O 1
ATOM 726 N N . PRO A 1 95 ? -9.317 2.051 16.299 1.00 96.06 95 PRO A N 1
ATOM 727 C CA . PRO A 1 95 ? -8.789 1.951 14.951 1.00 96.06 95 PRO A CA 1
ATOM 728 C C . PRO A 1 95 ? -9.286 0.680 14.256 1.00 96.06 95 PRO A C 1
ATOM 730 O O . PRO A 1 95 ? -9.162 -0.427 14.777 1.00 96.06 95 PRO A O 1
ATOM 733 N N . GLY A 1 96 ? -9.783 0.843 13.035 1.00 95.25 96 GLY A N 1
ATOM 734 C CA . GLY A 1 96 ? -9.930 -0.232 12.062 1.00 95.25 96 GLY A CA 1
ATOM 735 C C . GLY A 1 96 ? -8.790 -0.178 11.055 1.00 95.25 96 GLY A C 1
ATOM 736 O O . GLY A 1 96 ? -8.265 0.897 10.767 1.00 95.25 96 GLY A O 1
ATOM 737 N N . SER A 1 97 ? -8.399 -1.327 10.517 1.00 96.94 97 SER A N 1
ATOM 738 C CA . SER A 1 97 ? -7.375 -1.399 9.479 1.00 96.94 97 SER A CA 1
ATOM 739 C C . SER A 1 97 ? -7.856 -2.152 8.248 1.00 96.94 97 SER A C 1
ATOM 741 O O . SER A 1 97 ? -8.769 -2.977 8.299 1.00 96.94 97 SER A O 1
ATOM 743 N N . VAL A 1 98 ? -7.214 -1.876 7.124 1.00 96.12 98 VAL A N 1
ATOM 744 C CA . VAL A 1 98 ? -7.474 -2.525 5.848 1.00 96.12 98 VAL A CA 1
ATOM 745 C C . VAL A 1 98 ? -6.169 -2.837 5.147 1.00 96.12 98 VAL A C 1
ATOM 747 O O . VAL A 1 98 ? -5.251 -2.018 5.130 1.00 96.12 98 VAL A O 1
ATOM 750 N N . VAL A 1 99 ? -6.137 -4.006 4.516 1.00 97.44 99 VAL A N 1
ATOM 751 C CA . VAL A 1 99 ? -5.095 -4.421 3.584 1.00 97.44 99 VAL A CA 1
ATOM 752 C C . VAL A 1 99 ? -5.753 -4.752 2.250 1.00 97.44 99 VAL A C 1
ATOM 754 O O . VAL A 1 99 ? -6.609 -5.636 2.185 1.00 97.44 99 VAL A O 1
ATOM 757 N N . LEU A 1 100 ? -5.345 -4.046 1.197 1.00 97.00 100 LEU A N 1
ATOM 758 C CA . LEU A 1 100 ? -5.703 -4.354 -0.181 1.00 97.00 100 LEU A CA 1
ATOM 759 C C . LEU A 1 100 ? -4.519 -4.967 -0.907 1.00 97.00 100 LEU A C 1
ATOM 761 O O . LEU A 1 100 ? -3.469 -4.331 -1.023 1.00 97.00 100 LEU A O 1
ATOM 765 N N . ALA A 1 101 ? -4.719 -6.171 -1.428 1.00 96.38 101 ALA A N 1
ATOM 766 C CA . ALA A 1 101 ? -3.716 -6.890 -2.195 1.00 96.38 101 ALA A CA 1
ATOM 767 C C . ALA A 1 101 ? -4.179 -7.124 -3.631 1.00 96.38 101 ALA A C 1
ATOM 769 O O . ALA A 1 101 ? -5.351 -7.396 -3.897 1.00 96.38 101 ALA A O 1
ATOM 770 N N . ALA A 1 102 ? -3.235 -7.017 -4.556 1.00 94.12 102 ALA A N 1
ATOM 771 C CA . ALA A 1 102 ? -3.469 -7.323 -5.954 1.00 94.12 102 ALA A CA 1
ATOM 772 C C . ALA A 1 102 ? -3.620 -8.836 -6.160 1.00 94.12 102 ALA A C 1
ATOM 774 O O . ALA A 1 102 ? -2.906 -9.622 -5.542 1.00 94.12 102 ALA A O 1
ATOM 775 N N . ILE A 1 103 ? -4.489 -9.227 -7.086 1.00 93.50 103 ILE A N 1
ATOM 776 C CA . ILE A 1 103 ? -4.581 -10.574 -7.645 1.00 93.50 103 ILE A CA 1
ATOM 777 C C . ILE A 1 103 ? -4.137 -10.516 -9.097 1.00 93.50 103 ILE A C 1
ATOM 779 O O . ILE A 1 103 ? -4.729 -9.796 -9.904 1.00 93.50 103 ILE A O 1
ATOM 783 N N . TYR A 1 104 ? -3.114 -11.298 -9.417 1.00 88.50 104 TYR A N 1
ATOM 784 C CA . TYR A 1 104 ? -2.562 -11.460 -10.753 1.00 88.50 104 TYR A CA 1
ATOM 785 C C . TYR A 1 104 ? -2.594 -12.943 -11.129 1.00 88.50 104 TYR A C 1
ATOM 787 O O . TYR A 1 104 ? -2.153 -13.785 -10.348 1.00 88.50 104 TYR A O 1
ATOM 795 N N . ASN A 1 105 ? -3.177 -13.279 -12.285 1.00 86.69 105 ASN A N 1
ATOM 796 C CA . ASN A 1 105 ? -3.364 -14.667 -12.738 1.00 86.69 105 ASN A CA 1
ATOM 797 C C . ASN A 1 105 ? -3.943 -15.608 -11.660 1.00 86.69 105 ASN A C 1
ATOM 799 O O . ASN A 1 105 ? -3.472 -16.722 -11.448 1.00 86.69 105 ASN A O 1
ATOM 803 N N . GLY A 1 106 ? -4.969 -15.133 -10.945 1.00 86.75 106 GLY A N 1
ATOM 804 C CA . GLY A 1 106 ? -5.670 -15.905 -9.912 1.00 86.75 106 GLY A CA 1
ATOM 805 C C . GLY A 1 106 ? -4.909 -16.080 -8.594 1.00 86.75 106 GLY A C 1
ATOM 806 O O . GLY A 1 106 ? -5.406 -16.767 -7.709 1.00 86.75 106 GLY A O 1
ATOM 807 N N . SER A 1 107 ? -3.734 -15.462 -8.440 1.00 88.44 107 SER A N 1
ATOM 808 C CA . SER A 1 107 ? -2.911 -15.540 -7.227 1.00 88.44 107 SER A CA 1
ATOM 809 C C . SER A 1 107 ? -2.625 -14.161 -6.640 1.00 88.44 107 SER A C 1
ATOM 811 O O . SER A 1 107 ? -2.545 -13.171 -7.366 1.00 88.44 107 SER A O 1
ATOM 813 N N . VAL A 1 108 ? -2.434 -14.090 -5.319 1.00 90.62 108 VAL A N 1
ATOM 814 C CA . VAL A 1 108 ? -2.018 -12.853 -4.638 1.00 90.62 108 VAL A CA 1
ATOM 815 C C . VAL A 1 108 ? -0.664 -12.411 -5.181 1.00 90.62 108 VAL A C 1
ATOM 817 O O . VAL A 1 108 ? 0.311 -13.161 -5.128 1.00 90.62 108 VAL A O 1
ATOM 820 N N . ALA A 1 109 ? -0.593 -11.183 -5.683 1.00 87.25 109 ALA A N 1
ATOM 821 C CA . ALA A 1 109 ? 0.662 -10.556 -6.045 1.00 87.25 109 ALA A CA 1
ATOM 822 C C . ALA A 1 109 ? 1.455 -10.254 -4.766 1.00 87.25 109 ALA A C 1
ATOM 824 O O . ALA A 1 109 ? 0.942 -9.620 -3.845 1.00 87.25 109 ALA A O 1
ATOM 825 N N . LEU A 1 110 ? 2.720 -10.683 -4.731 1.00 89.69 110 LEU A N 1
ATOM 826 C CA . LEU A 1 110 ? 3.659 -10.410 -3.632 1.00 89.69 110 LEU A CA 1
ATOM 827 C C . LEU A 1 110 ? 3.145 -10.901 -2.260 1.00 89.69 110 LEU A C 1
ATOM 829 O O . LEU A 1 110 ? 3.059 -10.118 -1.308 1.00 89.69 110 LEU A O 1
ATOM 833 N N . PRO A 1 111 ? 2.824 -12.201 -2.121 1.00 91.19 111 PRO A N 1
ATOM 834 C CA . PRO A 1 111 ? 2.231 -12.742 -0.897 1.00 91.19 111 PRO A CA 1
ATOM 835 C C . PRO A 1 111 ? 3.118 -12.517 0.337 1.00 91.19 111 PRO A C 1
ATOM 837 O O . PRO A 1 111 ? 2.605 -12.286 1.431 1.00 91.19 111 PRO A O 1
ATOM 840 N N . ASP A 1 112 ? 4.442 -12.505 0.166 1.00 90.06 112 ASP A N 1
ATOM 841 C CA . ASP A 1 112 ? 5.391 -12.236 1.248 1.00 90.06 112 ASP A CA 1
ATOM 842 C C . ASP A 1 112 ? 5.259 -10.810 1.797 1.00 90.06 112 ASP A C 1
ATOM 844 O O . ASP A 1 112 ? 5.218 -10.623 3.016 1.00 90.06 112 ASP A O 1
ATOM 848 N N . GLN A 1 113 ? 5.085 -9.808 0.928 1.00 92.50 113 GLN A N 1
ATOM 849 C CA . GLN A 1 113 ? 4.883 -8.418 1.353 1.00 92.50 113 GLN A CA 1
ATOM 850 C C . GLN A 1 113 ? 3.558 -8.258 2.098 1.00 92.50 113 GLN A C 1
ATOM 852 O O . GLN A 1 113 ? 3.513 -7.656 3.173 1.00 92.50 113 GLN A O 1
ATOM 857 N N . VAL A 1 114 ? 2.488 -8.867 1.580 1.00 95.81 114 VAL A N 1
ATOM 858 C CA . VAL A 1 114 ? 1.177 -8.896 2.242 1.00 95.81 114 VAL A CA 1
ATOM 859 C C . VAL A 1 114 ? 1.279 -9.551 3.623 1.00 95.81 114 VAL A C 1
ATOM 861 O O . VAL A 1 114 ? 0.719 -9.045 4.595 1.00 95.81 114 VAL A O 1
ATOM 864 N N . ASN A 1 115 ? 2.032 -10.646 3.745 1.00 94.56 115 ASN A N 1
ATOM 865 C CA . ASN A 1 115 ? 2.251 -11.328 5.018 1.00 94.56 115 ASN A CA 1
ATOM 866 C C . ASN A 1 115 ? 3.028 -10.467 6.021 1.00 94.56 115 ASN A C 1
ATOM 868 O O . ASN A 1 115 ? 2.723 -10.508 7.214 1.00 94.56 115 ASN A O 1
ATOM 872 N N . VAL A 1 116 ? 4.002 -9.671 5.568 1.00 93.81 116 VAL A N 1
ATOM 873 C CA . VAL A 1 116 ? 4.691 -8.696 6.429 1.00 93.81 116 VAL A CA 1
ATOM 874 C C . VAL A 1 116 ? 3.703 -7.660 6.962 1.00 93.81 116 VAL A C 1
ATOM 876 O O . VAL A 1 116 ? 3.670 -7.434 8.171 1.00 93.81 116 VAL A O 1
ATOM 879 N N . VAL A 1 117 ? 2.854 -7.088 6.100 1.00 97.50 117 VAL A N 1
ATOM 880 C CA . VAL A 1 117 ? 1.819 -6.125 6.517 1.00 97.50 117 VAL A CA 1
ATOM 881 C C . VAL A 1 117 ? 0.893 -6.736 7.568 1.00 97.50 117 VAL A C 1
ATOM 883 O O . VAL A 1 117 ? 0.726 -6.153 8.638 1.00 97.50 117 VAL A O 1
ATOM 886 N N . LYS A 1 118 ? 0.339 -7.928 7.303 1.00 97.50 118 LYS A N 1
ATOM 887 C CA . LYS A 1 118 ? -0.565 -8.633 8.232 1.00 97.50 118 LYS A CA 1
ATOM 888 C C . LYS A 1 118 ? 0.092 -8.851 9.596 1.00 97.50 118 LYS A C 1
ATOM 890 O O . LYS A 1 118 ? -0.455 -8.429 10.607 1.00 97.50 118 LYS A O 1
ATOM 895 N N . LYS A 1 119 ? 1.322 -9.384 9.617 1.00 94.56 119 LYS A N 1
ATOM 896 C CA . LYS A 1 119 ? 2.092 -9.596 10.856 1.00 94.56 119 LYS A CA 1
ATOM 897 C C . LYS A 1 119 ? 2.330 -8.304 11.632 1.00 94.56 119 LYS A C 1
ATOM 899 O O . LYS A 1 119 ? 2.330 -8.326 12.859 1.00 94.56 119 LYS A O 1
ATOM 904 N N . VAL A 1 120 ? 2.578 -7.187 10.948 1.00 95.12 120 VAL A N 1
ATOM 905 C CA . VAL A 1 120 ? 2.750 -5.890 11.614 1.00 95.12 120 VAL A CA 1
ATOM 906 C C . VAL A 1 120 ? 1.434 -5.412 12.230 1.00 95.12 120 VAL A C 1
ATOM 908 O O . VAL A 1 120 ? 1.440 -5.004 13.389 1.00 95.12 120 VAL A O 1
ATOM 911 N N . LEU A 1 121 ? 0.316 -5.496 11.505 1.00 97.00 121 LEU A N 1
ATOM 912 C CA . LEU A 1 121 ? -0.998 -5.113 12.036 1.00 97.00 121 LEU A CA 1
ATOM 913 C C . LEU A 1 121 ? -1.412 -5.998 13.224 1.00 97.00 121 LEU A C 1
ATOM 915 O O . LEU A 1 121 ? -1.850 -5.466 14.244 1.00 97.00 121 LEU A O 1
ATOM 919 N N . ASP A 1 122 ? -1.158 -7.308 13.149 1.00 95.44 122 ASP A N 1
ATOM 920 C CA . ASP A 1 122 ? -1.363 -8.249 14.259 1.00 95.44 122 ASP A CA 1
ATOM 921 C C . ASP A 1 122 ? -0.530 -7.872 15.491 1.00 95.44 122 ASP A C 1
ATOM 923 O O . ASP A 1 122 ? -1.040 -7.841 16.611 1.00 95.44 122 ASP A O 1
ATOM 927 N N . ARG A 1 123 ? 0.753 -7.527 15.303 1.00 92.69 123 ARG A N 1
ATOM 928 C CA . ARG A 1 123 ? 1.638 -7.073 16.394 1.00 92.69 123 ARG A CA 1
ATOM 929 C C . ARG A 1 123 ? 1.158 -5.773 17.035 1.00 92.69 123 ARG A C 1
ATOM 931 O O . ARG A 1 123 ? 1.319 -5.597 18.240 1.00 92.69 123 ARG A O 1
ATOM 938 N N . LEU A 1 124 ? 0.564 -4.874 16.250 1.00 92.25 124 LEU A N 1
ATOM 939 C CA . LEU A 1 124 ? -0.076 -3.655 16.753 1.00 92.25 124 LEU A CA 1
ATOM 940 C C . LEU A 1 124 ? -1.446 -3.919 17.398 1.00 92.25 124 LEU A C 1
ATOM 942 O O . LEU A 1 124 ? -2.045 -2.980 17.925 1.00 92.25 124 LEU A O 1
ATOM 946 N N . GLN A 1 125 ? -1.923 -5.171 17.374 1.00 95.62 125 GLN A N 1
ATOM 947 C CA . GLN A 1 125 ? -3.248 -5.593 17.832 1.00 95.62 125 GLN A CA 1
ATOM 948 C C . GLN A 1 125 ? -4.368 -4.809 17.136 1.00 95.62 125 GLN A C 1
ATOM 950 O O . GLN A 1 125 ? -5.384 -4.464 17.740 1.00 95.62 125 GLN A O 1
ATOM 955 N N . LEU A 1 126 ? -4.156 -4.487 15.859 1.00 94.62 126 LEU A N 1
ATOM 956 C CA . LEU A 1 126 ? -5.111 -3.757 15.046 1.00 94.62 126 LEU A CA 1
ATOM 957 C C . LEU A 1 126 ? -6.013 -4.741 14.303 1.00 94.62 126 LEU A C 1
ATOM 959 O O . LEU A 1 126 ? -5.505 -5.523 13.495 1.00 94.62 126 LEU A O 1
ATOM 963 N N . PRO A 1 127 ? -7.342 -4.696 14.505 1.00 94.75 127 PRO A N 1
ATOM 964 C CA . PRO A 1 127 ? -8.242 -5.493 13.691 1.00 94.75 127 PRO A CA 1
ATOM 965 C C . PRO A 1 127 ? -8.135 -5.012 12.245 1.00 94.75 127 PRO A C 1
ATOM 967 O O . PRO A 1 127 ? -8.264 -3.813 11.970 1.00 94.75 127 PRO A O 1
ATOM 970 N N . PHE A 1 128 ? -7.909 -5.937 11.315 1.00 95.31 128 PHE A N 1
ATOM 971 C CA . PHE A 1 128 ? -7.837 -5.596 9.903 1.00 95.31 128 PHE A CA 1
ATOM 972 C C . PHE A 1 128 ? -8.768 -6.446 9.052 1.00 95.31 128 PHE A C 1
ATOM 974 O O . PHE A 1 128 ? -8.965 -7.636 9.292 1.00 95.31 128 PHE A O 1
ATOM 981 N N . LYS A 1 129 ? -9.324 -5.816 8.018 1.00 94.75 129 LYS A N 1
ATOM 982 C CA . LYS A 1 129 ? -9.998 -6.509 6.924 1.00 94.75 129 LYS A CA 1
ATOM 983 C C . LYS A 1 129 ? -9.028 -6.657 5.762 1.00 94.75 129 LYS A C 1
ATOM 985 O O . LYS A 1 129 ? -8.265 -5.744 5.448 1.00 94.75 129 LYS A O 1
ATOM 990 N N . TYR A 1 130 ? -9.061 -7.811 5.121 1.00 95.31 130 TYR A N 1
ATOM 991 C CA . TYR A 1 130 ? -8.249 -8.106 3.952 1.00 95.31 130 TYR A CA 1
ATOM 992 C C . TYR A 1 130 ? -9.165 -8.204 2.738 1.00 95.31 130 TYR A C 1
ATOM 994 O O . TYR A 1 130 ? -10.186 -8.889 2.794 1.00 95.31 130 TYR A O 1
ATOM 1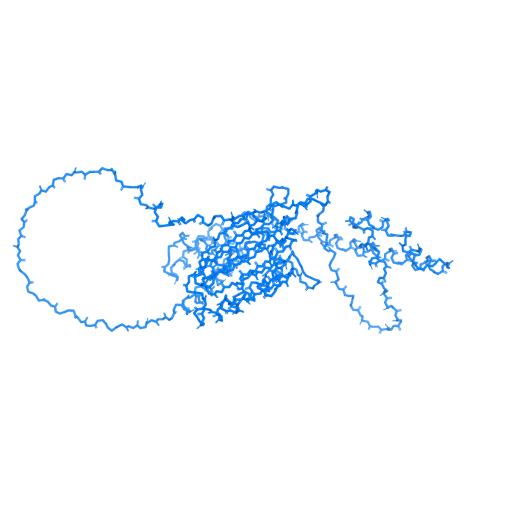002 N N . LYS A 1 131 ? -8.827 -7.491 1.665 1.00 94.38 131 LYS A N 1
ATOM 1003 C CA . LYS A 1 131 ? -9.570 -7.555 0.411 1.00 94.38 131 LYS A CA 1
ATOM 1004 C C . LYS A 1 131 ? -8.622 -7.587 -0.768 1.00 94.38 131 LYS A C 1
ATOM 1006 O O . LYS A 1 131 ? -7.551 -6.989 -0.772 1.00 94.38 131 LYS A O 1
ATOM 1011 N N . GLU A 1 132 ? -9.053 -8.319 -1.769 1.00 94.69 132 GLU A N 1
ATOM 1012 C CA . GLU A 1 132 ? -8.311 -8.541 -2.987 1.00 94.69 132 GLU A CA 1
ATOM 1013 C C . GLU A 1 132 ? -8.908 -7.703 -4.111 1.00 94.69 132 GLU A C 1
ATOM 1015 O O . GLU A 1 132 ? -10.120 -7.469 -4.156 1.00 94.69 132 GLU A O 1
ATOM 1020 N N . TYR A 1 133 ? -8.056 -7.230 -5.013 1.00 92.75 133 TYR A N 1
ATOM 1021 C CA . TYR A 1 133 ? -8.483 -6.556 -6.230 1.00 92.75 133 TYR A CA 1
ATOM 1022 C C . TYR A 1 133 ? -7.752 -7.157 -7.429 1.00 92.75 133 TYR A C 1
ATOM 1024 O O . TYR A 1 133 ? -6.564 -7.459 -7.363 1.00 92.75 133 TYR A O 1
ATOM 1032 N N . ARG A 1 134 ? -8.460 -7.345 -8.543 1.00 91.38 134 ARG A N 1
ATOM 1033 C CA . ARG A 1 134 ? -7.858 -7.858 -9.776 1.00 91.38 134 ARG A CA 1
ATOM 1034 C C . ARG A 1 134 ? -6.925 -6.808 -10.379 1.00 91.38 134 ARG A C 1
ATOM 1036 O O . ARG A 1 134 ? -7.321 -5.658 -10.556 1.00 91.38 134 ARG A O 1
ATOM 1043 N N . VAL A 1 135 ? -5.719 -7.227 -10.745 1.00 89.06 135 VAL A N 1
ATOM 1044 C CA . VAL A 1 135 ? -4.828 -6.451 -11.610 1.00 89.06 135 VAL A CA 1
ATOM 1045 C C . VAL A 1 135 ? -5.299 -6.595 -13.054 1.00 89.06 135 VAL A C 1
ATOM 1047 O O . VAL A 1 135 ? -5.597 -7.698 -13.513 1.00 89.06 135 VAL A O 1
ATOM 1050 N N . ARG A 1 136 ? -5.380 -5.472 -13.765 1.00 85.56 136 ARG A N 1
ATOM 1051 C CA . ARG A 1 136 ? -5.697 -5.436 -15.194 1.00 85.56 136 ARG A CA 1
ATOM 1052 C C . ARG A 1 136 ? -4.434 -5.559 -16.025 1.00 85.56 136 ARG A C 1
ATOM 1054 O O . ARG A 1 136 ? -3.476 -4.820 -15.782 1.00 85.56 136 ARG A O 1
ATOM 1061 N N . GLU A 1 137 ? -4.472 -6.412 -17.040 1.00 85.25 137 GLU A N 1
ATOM 1062 C CA . GLU A 1 137 ? -3.410 -6.485 -18.040 1.00 85.25 137 GLU A CA 1
ATOM 1063 C C . GLU A 1 137 ? -3.269 -5.168 -18.811 1.00 85.25 137 GLU A C 1
ATOM 1065 O O . GLU A 1 137 ? -4.187 -4.347 -18.858 1.00 85.25 137 GLU A O 1
ATOM 1070 N N . ALA A 1 138 ? -2.102 -4.946 -19.419 1.00 82.25 138 ALA A N 1
ATOM 1071 C CA . ALA A 1 138 ? -1.823 -3.719 -20.172 1.00 82.25 138 ALA A CA 1
ATOM 1072 C C . ALA A 1 138 ? -2.747 -3.532 -21.391 1.00 82.25 138 ALA A C 1
ATOM 1074 O O . ALA A 1 138 ? -2.943 -2.410 -21.851 1.00 82.25 138 ALA A O 1
ATOM 1075 N N . THR A 1 139 ? -3.296 -4.628 -21.915 1.00 87.81 139 THR A N 1
ATOM 1076 C CA . THR A 1 139 ? -4.210 -4.649 -23.062 1.00 87.81 139 THR A CA 1
ATOM 1077 C C . THR A 1 139 ? -5.681 -4.522 -22.667 1.00 87.81 139 THR A C 1
ATOM 1079 O O . THR A 1 139 ? -6.525 -4.355 -23.545 1.00 87.81 139 THR A O 1
ATOM 1082 N N . GLU A 1 140 ? -6.005 -4.616 -21.375 1.00 86.12 140 GLU A N 1
ATOM 1083 C CA . GLU A 1 140 ? -7.375 -4.472 -20.889 1.00 86.12 140 GLU A CA 1
ATOM 1084 C C . GLU A 1 140 ? -7.741 -2.994 -20.730 1.00 86.12 140 GLU A C 1
ATOM 1086 O O . GLU A 1 140 ? -6.947 -2.192 -20.232 1.00 86.12 140 GLU A O 1
ATOM 1091 N N . ASP A 1 141 ? -8.972 -2.642 -21.113 1.00 88.25 141 ASP A N 1
ATOM 1092 C CA . ASP A 1 141 ? -9.527 -1.328 -20.799 1.00 88.25 141 ASP A CA 1
ATOM 1093 C C . ASP A 1 141 ? -9.650 -1.162 -19.277 1.00 88.25 141 ASP A C 1
ATOM 1095 O O . ASP A 1 141 ? -10.020 -2.098 -18.561 1.00 88.25 141 ASP A O 1
ATOM 1099 N N . ARG A 1 142 ? -9.321 0.035 -18.789 1.00 84.69 142 ARG A N 1
ATOM 1100 C CA . ARG A 1 142 ? -9.301 0.375 -17.363 1.00 84.69 142 ARG A CA 1
ATOM 1101 C C . ARG A 1 142 ? -10.314 1.484 -17.110 1.00 84.69 142 ARG A C 1
ATOM 1103 O O . ARG A 1 142 ? -9.983 2.660 -17.304 1.00 84.69 142 ARG A O 1
ATOM 1110 N N . PRO A 1 143 ? -11.537 1.146 -16.665 1.00 85.31 143 PRO A N 1
ATOM 1111 C CA . PRO A 1 143 ? -12.525 2.138 -16.289 1.00 85.31 143 PRO A CA 1
ATOM 1112 C C . PRO A 1 143 ? -11.960 3.116 -15.259 1.00 85.31 143 PRO A C 1
ATOM 1114 O O . PRO A 1 143 ? -11.142 2.768 -14.401 1.00 85.31 143 PRO A O 1
ATOM 1117 N N . THR A 1 144 ? -12.425 4.362 -15.328 1.00 83.94 144 THR A N 1
ATOM 1118 C CA . THR A 1 144 ? -12.051 5.376 -14.338 1.00 83.94 144 THR A CA 1
ATOM 1119 C C . THR A 1 144 ? -12.395 4.875 -12.939 1.00 83.94 144 THR A C 1
ATOM 1121 O O . THR A 1 144 ? -13.490 4.369 -12.720 1.00 83.94 144 THR A O 1
ATOM 1124 N N . GLY A 1 145 ? -11.448 5.008 -12.009 1.00 83.50 145 GLY A N 1
ATOM 1125 C CA . GLY A 1 145 ? -11.639 4.575 -10.628 1.00 83.50 145 GLY A CA 1
ATOM 1126 C C . GLY A 1 145 ? -11.203 3.145 -10.334 1.00 83.50 145 GLY A C 1
ATOM 1127 O O . GLY A 1 145 ? -11.079 2.793 -9.163 1.00 83.50 145 GLY A O 1
ATOM 1128 N N . GLU A 1 146 ? -10.901 2.326 -11.340 1.00 86.75 146 GLU A N 1
ATOM 1129 C CA . GLU A 1 146 ? -10.334 1.003 -11.102 1.00 86.75 146 GLU A CA 1
ATOM 1130 C C . GLU A 1 146 ? -8.925 1.098 -10.498 1.00 86.75 146 GLU A C 1
ATOM 1132 O O . GLU A 1 146 ? -8.186 2.060 -10.722 1.00 86.75 146 GLU A O 1
ATOM 1137 N N . THR A 1 147 ? -8.543 0.096 -9.708 1.00 89.94 147 THR A N 1
ATOM 1138 C CA . THR A 1 147 ? -7.290 0.052 -8.942 1.00 89.94 147 THR A CA 1
ATOM 1139 C C . THR A 1 147 ? -7.139 1.235 -7.979 1.00 89.94 147 THR A C 1
ATOM 1141 O O . THR A 1 147 ? -6.063 1.822 -7.849 1.00 89.94 147 THR A O 1
ATOM 1144 N N . SER A 1 148 ? -8.229 1.616 -7.308 1.00 94.94 148 SER A N 1
ATOM 1145 C CA . SER A 1 148 ? -8.231 2.720 -6.346 1.00 94.94 148 SER A CA 1
ATOM 1146 C C . SER A 1 148 ? -8.775 2.317 -4.982 1.00 94.94 148 SER A C 1
ATOM 1148 O O . SER A 1 148 ? -9.624 1.430 -4.854 1.00 94.94 148 SER A O 1
ATOM 1150 N N . LEU A 1 149 ? -8.276 3.010 -3.963 1.00 96.88 149 LEU A N 1
ATOM 1151 C CA . LEU A 1 149 ? -8.816 3.008 -2.613 1.00 96.88 149 LEU A CA 1
ATOM 1152 C C . LEU A 1 149 ? -9.178 4.442 -2.254 1.00 96.88 149 LEU A C 1
ATOM 1154 O O . LEU A 1 149 ? -8.331 5.329 -2.333 1.00 96.88 149 LEU A O 1
ATOM 1158 N N . ILE A 1 150 ? -10.413 4.651 -1.817 1.00 97.56 150 ILE A N 1
ATOM 1159 C CA . ILE A 1 150 ? -10.896 5.925 -1.288 1.00 97.56 150 ILE A CA 1
ATOM 1160 C C . ILE A 1 150 ? -11.367 5.689 0.142 1.00 97.56 150 ILE A C 1
ATOM 1162 O O . ILE A 1 150 ? -12.123 4.760 0.416 1.00 97.56 150 ILE A O 1
ATOM 1166 N N . ILE A 1 151 ? -10.949 6.557 1.051 1.00 97.38 151 ILE A N 1
ATOM 1167 C CA . ILE A 1 151 ? -11.406 6.625 2.433 1.00 97.38 151 ILE A CA 1
ATOM 1168 C C . ILE A 1 151 ? -12.137 7.949 2.578 1.00 97.38 151 ILE A C 1
ATOM 1170 O O . ILE A 1 151 ? -11.546 9.009 2.386 1.00 97.38 151 ILE A O 1
ATOM 1174 N N . HIS A 1 152 ? -13.418 7.886 2.907 1.00 96.50 152 HIS A N 1
ATOM 1175 C CA . HIS A 1 152 ? -14.255 9.047 3.155 1.00 96.50 152 HIS A CA 1
ATOM 1176 C C . HIS A 1 152 ? -14.640 9.084 4.629 1.00 96.50 152 HIS A C 1
ATOM 1178 O O . HIS A 1 152 ? -15.165 8.106 5.159 1.00 96.50 152 HIS A O 1
ATOM 1184 N N . CYS A 1 153 ? -14.413 10.214 5.287 1.00 95.88 153 CYS A N 1
ATOM 1185 C CA . CYS A 1 153 ? -14.840 10.412 6.661 1.00 95.88 153 CYS A CA 1
ATOM 1186 C C . CYS A 1 153 ? -15.339 11.840 6.861 1.00 95.88 153 CYS A C 1
ATOM 1188 O O . CYS A 1 153 ? -14.626 12.808 6.586 1.00 95.88 153 CYS A O 1
ATOM 1190 N N . ALA A 1 154 ? -16.556 11.980 7.384 1.00 91.38 154 ALA A N 1
ATOM 1191 C CA . ALA A 1 154 ? -16.962 13.231 8.006 1.00 91.38 154 ALA A CA 1
ATOM 1192 C C . ALA A 1 154 ? -16.453 13.263 9.461 1.00 91.38 154 ALA A C 1
ATOM 1194 O O . ALA A 1 154 ? -16.313 12.202 10.077 1.00 91.38 154 ALA A O 1
ATOM 1195 N N . PRO A 1 155 ? -16.187 14.448 10.037 1.00 82.69 155 PRO A N 1
ATOM 1196 C CA . PRO A 1 155 ? -15.778 14.553 11.434 1.00 82.69 155 PRO A CA 1
ATOM 1197 C C . PRO A 1 155 ? -16.776 13.862 12.374 1.00 82.69 155 PRO A C 1
ATOM 1199 O O . PRO A 1 155 ? -17.973 14.139 12.311 1.00 82.69 155 PRO A O 1
ATOM 1202 N N . GLY A 1 156 ? -16.282 12.967 13.235 1.00 85.00 156 GLY A N 1
ATOM 1203 C CA . GLY A 1 156 ? -17.108 12.236 14.205 1.00 85.00 156 GLY A CA 1
ATOM 1204 C C . GLY A 1 156 ? -17.975 11.123 13.608 1.00 85.00 156 GLY A C 1
ATOM 1205 O O . GLY A 1 156 ? -18.870 10.629 14.284 1.00 85.00 156 GLY A O 1
ATOM 1206 N N . GLN A 1 157 ? -17.747 10.742 12.348 1.00 93.12 157 GLN A N 1
ATOM 1207 C CA . GLN A 1 157 ? -18.381 9.578 11.732 1.00 93.1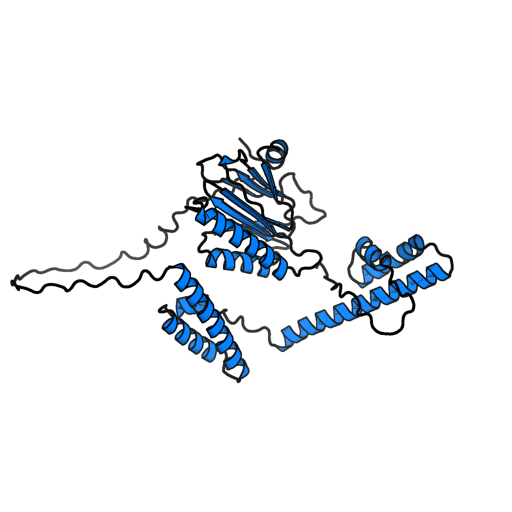2 157 GLN A CA 1
ATOM 1208 C C . GLN A 1 157 ? -17.377 8.445 11.556 1.00 93.12 157 GLN A C 1
ATOM 1210 O O . GLN A 1 157 ? -16.169 8.667 11.493 1.00 93.12 157 GLN A O 1
ATOM 1215 N N . LYS A 1 158 ? -17.883 7.217 11.417 1.00 93.75 158 LYS A N 1
ATOM 1216 C CA . LYS A 1 158 ? -17.046 6.081 11.037 1.00 93.75 158 LYS A CA 1
ATOM 1217 C C . LYS A 1 158 ? -16.567 6.238 9.588 1.00 93.75 158 LYS A C 1
ATOM 1219 O O . LYS A 1 158 ? -17.397 6.496 8.712 1.00 93.75 158 LYS A O 1
ATOM 1224 N N . PRO A 1 159 ? -15.262 6.055 9.317 1.00 95.69 159 PRO A N 1
ATOM 1225 C CA . PRO A 1 159 ? -14.732 6.071 7.962 1.00 95.69 159 PRO A CA 1
ATOM 1226 C C . PRO A 1 159 ? -15.416 5.034 7.070 1.00 95.69 159 PRO A C 1
ATOM 1228 O O . PRO A 1 159 ? -15.594 3.877 7.452 1.00 95.69 159 PRO A O 1
ATOM 1231 N N . GLN A 1 160 ? -15.762 5.452 5.859 1.00 95.50 160 GLN A N 1
ATOM 1232 C CA . GLN A 1 160 ? -16.252 4.599 4.785 1.00 95.50 160 GLN A CA 1
ATOM 1233 C C . GLN A 1 160 ? -15.129 4.359 3.786 1.00 95.50 160 GLN A C 1
ATOM 1235 O O . GLN A 1 160 ? -14.385 5.281 3.449 1.00 95.50 160 GLN A O 1
ATOM 1240 N N . MET A 1 161 ? -15.021 3.134 3.284 1.00 95.19 161 MET A N 1
ATOM 1241 C CA . MET A 1 161 ? -13.967 2.757 2.350 1.00 95.19 161 MET A CA 1
ATOM 1242 C C . MET A 1 161 ? -14.583 2.313 1.034 1.00 95.19 161 MET A C 1
ATOM 1244 O O . MET A 1 161 ? -15.540 1.548 1.025 1.00 95.19 161 MET A O 1
ATOM 1248 N N . TYR A 1 162 ? -14.026 2.777 -0.076 1.00 95.44 162 TYR A N 1
ATOM 1249 C CA . TYR A 1 162 ? -14.456 2.422 -1.419 1.00 95.44 162 TYR A CA 1
ATOM 1250 C C . TYR A 1 162 ? -13.266 1.812 -2.146 1.00 95.44 162 TYR A C 1
ATOM 1252 O O . TYR A 1 162 ? -12.180 2.395 -2.161 1.00 95.44 162 TYR A O 1
ATOM 1260 N N . VAL A 1 163 ? -13.466 0.635 -2.730 1.00 93.69 163 VAL A N 1
ATOM 1261 C CA . VAL A 1 163 ? -12.455 -0.068 -3.525 1.00 93.69 163 VAL A CA 1
ATOM 1262 C C . VAL A 1 163 ? -12.992 -0.159 -4.935 1.00 93.69 163 VAL A C 1
ATOM 1264 O O . VAL A 1 163 ? -14.074 -0.708 -5.132 1.00 93.69 163 VAL A O 1
ATOM 1267 N N . ASN A 1 164 ? -12.260 0.393 -5.898 1.00 92.81 164 ASN A N 1
ATOM 1268 C CA . ASN A 1 164 ? -12.740 0.543 -7.273 1.00 92.81 164 ASN A CA 1
ATOM 1269 C C . ASN A 1 164 ? -14.105 1.256 -7.339 1.00 92.81 164 ASN A C 1
ATOM 1271 O O . ASN A 1 164 ? -15.018 0.790 -8.010 1.00 92.81 164 ASN A O 1
ATOM 1275 N N . GLU A 1 165 ? -14.260 2.343 -6.570 1.00 93.38 165 GLU A N 1
ATOM 1276 C CA . GLU A 1 165 ? -15.499 3.143 -6.437 1.00 93.38 165 GLU A CA 1
ATOM 1277 C C . GLU A 1 165 ? -16.715 2.405 -5.844 1.00 93.38 165 GLU A C 1
ATOM 1279 O O . GLU A 1 165 ? -17.773 3.001 -5.641 1.00 93.38 165 GLU A O 1
ATOM 1284 N N . ILE A 1 166 ? -16.568 1.130 -5.488 1.00 92.38 166 ILE A N 1
ATOM 1285 C CA . ILE A 1 166 ? -17.613 0.345 -4.834 1.00 92.38 166 ILE A CA 1
ATOM 1286 C C . ILE A 1 166 ? -17.432 0.485 -3.329 1.00 92.38 166 ILE A C 1
ATOM 1288 O O . ILE A 1 166 ? -16.351 0.188 -2.807 1.00 92.38 166 ILE A O 1
ATOM 1292 N N . LEU A 1 167 ? -18.491 0.915 -2.632 1.00 93.81 167 LEU A N 1
ATOM 1293 C CA . LEU A 1 167 ? -18.509 0.939 -1.172 1.00 93.81 167 LEU A CA 1
ATOM 1294 C C . LEU A 1 167 ? -18.167 -0.461 -0.676 1.00 93.81 167 LEU A C 1
ATOM 1296 O O . LEU A 1 167 ? -18.876 -1.433 -0.929 1.00 93.81 167 LEU A O 1
ATOM 1300 N N . TRP A 1 168 ? -17.046 -0.563 0.017 1.00 89.56 168 TRP A N 1
ATOM 1301 C CA . TRP A 1 168 ? -16.733 -1.765 0.738 1.00 89.56 168 TRP A CA 1
ATOM 1302 C C . TRP A 1 168 ? -17.534 -1.715 2.022 1.00 89.56 168 TRP A C 1
ATOM 1304 O O . TRP A 1 168 ? -17.153 -1.038 2.977 1.00 89.56 168 TRP A O 1
ATOM 1314 N N . GLU A 1 169 ? -18.672 -2.404 2.010 1.00 78.12 169 GLU A N 1
ATOM 1315 C CA . GLU A 1 169 ? -19.461 -2.588 3.211 1.00 78.12 169 GLU A CA 1
ATOM 1316 C C . GLU A 1 169 ? -18.562 -3.234 4.254 1.00 78.12 169 GLU A C 1
ATOM 1318 O O . GLU A 1 169 ? -18.138 -4.391 4.164 1.00 78.12 169 GLU A O 1
ATOM 1323 N N . THR A 1 170 ? -18.207 -2.434 5.251 1.00 59.22 170 THR A N 1
ATOM 1324 C CA . THR A 1 170 ? -17.719 -2.946 6.503 1.00 59.22 170 THR A CA 1
ATOM 1325 C C . THR A 1 170 ? -18.915 -3.658 7.100 1.00 59.22 170 THR A C 1
ATOM 1327 O O . THR A 1 170 ? -19.637 -3.049 7.876 1.00 59.22 170 THR A O 1
ATOM 1330 N N . GLU A 1 171 ? -19.133 -4.929 6.734 1.00 52.12 171 GLU A N 1
ATOM 1331 C CA . GLU A 1 171 ? -20.053 -5.786 7.475 1.00 52.12 171 GLU A CA 1
ATOM 1332 C C . GLU A 1 171 ? -19.747 -5.533 8.946 1.00 52.12 171 GLU A C 1
ATOM 1334 O O . GLU A 1 171 ? -18.607 -5.724 9.408 1.00 52.12 171 GLU A O 1
ATOM 1339 N N . SER A 1 172 ? -20.731 -4.966 9.633 1.00 45.25 172 SER A N 1
ATOM 1340 C CA . SER A 1 172 ? -20.778 -4.756 11.070 1.00 45.25 172 SER A CA 1
ATOM 1341 C C . SER A 1 172 ? -20.941 -6.136 11.706 1.00 45.25 172 SER A C 1
ATOM 1343 O O . SER A 1 172 ? -21.934 -6.451 12.346 1.00 45.25 172 SER A O 1
ATOM 1345 N N . GLY A 1 173 ? -19.978 -7.016 11.437 1.00 41.16 173 GLY A N 1
ATOM 1346 C CA . GLY A 1 173 ? -19.939 -8.370 11.937 1.00 41.16 173 GLY A CA 1
ATOM 1347 C C . GLY A 1 173 ? -19.429 -8.331 13.360 1.00 41.16 173 GLY A C 1
ATOM 1348 O O . GLY A 1 173 ? -18.227 -8.197 13.589 1.00 41.16 173 GLY A O 1
ATOM 1349 N N . ASN A 1 174 ? -20.361 -8.449 14.302 1.00 40.69 174 ASN A N 1
ATOM 1350 C CA . ASN A 1 174 ? -20.138 -8.973 15.641 1.00 40.69 174 ASN A CA 1
ATOM 1351 C C . ASN A 1 174 ? -19.212 -10.203 15.577 1.00 40.69 174 ASN A C 1
ATOM 1353 O O . ASN A 1 174 ? -19.668 -11.343 15.510 1.00 40.69 174 ASN A O 1
ATOM 1357 N N . ALA A 1 175 ? -17.897 -10.001 15.675 1.00 41.84 175 ALA A N 1
ATOM 1358 C CA . ALA A 1 175 ? -16.934 -11.088 15.859 1.00 41.84 175 ALA A CA 1
ATOM 1359 C C . ALA A 1 175 ? -17.089 -11.788 17.231 1.00 41.84 175 ALA A C 1
ATOM 1361 O O . ALA A 1 175 ? -16.359 -12.725 17.538 1.00 41.84 175 ALA A O 1
ATOM 1362 N N . ALA A 1 176 ? -18.045 -11.352 18.061 1.00 43.53 176 ALA A N 1
ATOM 1363 C CA . ALA A 1 176 ? -18.341 -11.918 19.371 1.00 43.53 176 ALA A CA 1
ATOM 1364 C C . ALA A 1 176 ? -19.426 -13.018 19.369 1.00 43.53 176 ALA A C 1
ATOM 1366 O O . ALA A 1 176 ? -19.610 -13.663 20.400 1.00 43.53 176 ALA A O 1
ATOM 1367 N N . GLU A 1 177 ? -20.141 -13.265 18.261 1.00 39.78 177 GLU A N 1
ATOM 1368 C CA . GLU A 1 177 ? -21.364 -14.094 18.299 1.00 39.78 177 GLU A CA 1
ATOM 1369 C C . GLU A 1 177 ? -21.254 -15.463 17.600 1.00 39.78 177 GLU A C 1
ATOM 1371 O O . GLU A 1 177 ? -22.036 -16.362 17.895 1.00 39.78 177 GLU A O 1
ATOM 1376 N N . SER A 1 178 ? -20.214 -15.705 16.791 1.00 37.59 178 SER A N 1
ATOM 1377 C CA . SER A 1 178 ? -19.961 -17.034 16.188 1.00 37.59 178 SER A CA 1
ATOM 1378 C C . SER A 1 178 ? -19.324 -18.066 17.135 1.00 37.59 178 SER A C 1
ATOM 1380 O O . SER A 1 178 ? -19.046 -19.187 16.719 1.00 37.59 178 SER A O 1
ATOM 1382 N N . SER A 1 179 ? -19.139 -17.739 18.418 1.00 41.00 179 SER A N 1
ATOM 1383 C CA . SER A 1 179 ? -18.546 -18.657 19.409 1.00 41.00 179 SER A CA 1
ATOM 1384 C C . SER A 1 179 ? -19.532 -19.161 20.474 1.00 41.00 179 SER A C 1
ATOM 1386 O O . SER A 1 179 ? -19.093 -19.761 21.453 1.00 41.00 179 SER A O 1
ATOM 1388 N N . ARG A 1 180 ? -20.850 -18.916 20.348 1.00 40.97 180 ARG A N 1
ATOM 1389 C CA . ARG A 1 180 ? -21.837 -19.280 21.397 1.00 40.97 180 ARG A CA 1
ATOM 1390 C C . ARG A 1 180 ? -22.996 -20.193 20.993 1.00 40.97 180 ARG A C 1
ATOM 1392 O O . ARG A 1 180 ? -23.789 -20.549 21.859 1.00 40.97 180 ARG A O 1
ATOM 1399 N N . THR A 1 181 ? -23.063 -20.680 19.761 1.00 35.31 181 THR A N 1
ATOM 1400 C CA . THR A 1 181 ? -24.095 -21.644 19.331 1.00 35.31 181 THR A CA 1
ATOM 1401 C C . THR A 1 181 ? -23.484 -22.974 18.899 1.00 35.31 181 THR A C 1
ATOM 1403 O O . THR A 1 181 ? -23.686 -23.445 17.790 1.00 35.31 181 THR A O 1
ATOM 1406 N N . ALA A 1 182 ? -22.733 -23.605 19.804 1.00 38.25 182 ALA A N 1
ATOM 1407 C CA . ALA A 1 182 ? -22.363 -25.018 19.689 1.00 38.25 182 ALA A CA 1
ATOM 1408 C C . ALA A 1 182 ? -22.135 -25.658 21.070 1.00 38.25 182 ALA A C 1
ATOM 1410 O O . ALA A 1 182 ? -21.094 -26.248 21.323 1.00 38.25 182 ALA A O 1
ATOM 1411 N N . SER A 1 183 ? -23.081 -25.498 22.003 1.00 43.12 183 SER A N 1
ATOM 1412 C CA . SER A 1 183 ? -23.227 -26.417 23.144 1.00 43.12 183 SER A CA 1
ATOM 1413 C C . SER A 1 183 ? -24.515 -26.102 23.908 1.00 43.12 183 SER A C 1
ATOM 1415 O O . SER A 1 183 ? -24.533 -25.218 24.761 1.00 43.12 183 SER A O 1
ATOM 1417 N N . LYS A 1 184 ? -25.621 -26.767 23.560 1.00 38.62 184 LYS A N 1
ATOM 1418 C CA . LYS A 1 184 ? -26.797 -26.929 24.435 1.00 38.62 184 LYS A CA 1
ATOM 1419 C C . LYS A 1 184 ? -27.688 -28.058 23.905 1.00 38.62 184 LYS A C 1
ATOM 1421 O O . LYS A 1 184 ? -28.620 -27.827 23.148 1.00 38.62 184 LYS A O 1
ATOM 1426 N N . ASN A 1 185 ? -27.299 -29.270 24.274 1.00 36.47 185 ASN A N 1
ATOM 1427 C CA . ASN A 1 185 ? -28.038 -30.539 24.350 1.00 36.47 185 ASN A CA 1
ATOM 1428 C C . ASN A 1 185 ? -26.994 -31.491 24.965 1.00 36.47 185 ASN A C 1
ATOM 1430 O O . ASN A 1 185 ? -25.872 -31.505 24.477 1.00 36.47 185 ASN A O 1
ATOM 1434 N N . GLU A 1 186 ? -27.150 -32.204 26.072 1.00 38.16 186 GLU A N 1
ATOM 1435 C CA . GLU A 1 186 ? -28.268 -32.667 26.888 1.00 38.16 186 GLU A CA 1
ATOM 1436 C C . GLU A 1 186 ? -27.776 -32.775 28.346 1.00 38.16 186 GLU A C 1
ATOM 1438 O O . GLU A 1 186 ? -26.583 -32.966 28.572 1.00 38.16 186 GLU A O 1
ATOM 1443 N N . GLN A 1 187 ? -28.704 -32.682 29.304 1.00 36.06 187 GLN A N 1
ATOM 1444 C CA . GLN A 1 187 ? -28.826 -33.483 30.541 1.00 36.06 187 GLN A CA 1
ATOM 1445 C C . GLN A 1 187 ? -29.480 -32.665 31.661 1.00 36.06 187 GLN A C 1
ATOM 1447 O O . GLN A 1 187 ? -28.846 -31.929 32.415 1.00 36.06 187 GLN A O 1
ATOM 1452 N N . GLN A 1 188 ? -30.800 -32.832 31.747 1.00 38.78 188 GLN A N 1
ATOM 1453 C CA . GLN A 1 188 ? -31.510 -32.878 33.020 1.00 38.78 188 GLN A CA 1
ATOM 1454 C C . GLN A 1 188 ? -31.070 -34.155 33.750 1.00 38.78 188 GLN A C 1
ATOM 1456 O O . GLN A 1 188 ? -31.133 -35.214 33.136 1.00 38.78 188 GLN A O 1
ATOM 1461 N N . ASP A 1 189 ? -30.670 -34.071 35.023 1.00 40.03 189 ASP A N 1
ATOM 1462 C CA . ASP A 1 189 ? -31.429 -34.758 36.076 1.00 40.03 189 ASP A CA 1
ATOM 1463 C C . ASP A 1 189 ? -31.005 -34.406 37.519 1.00 40.03 189 ASP A C 1
ATOM 1465 O O . ASP A 1 189 ? -29.829 -34.291 37.848 1.00 40.03 189 ASP A O 1
ATOM 1469 N N . VAL A 1 190 ? -32.049 -34.282 38.346 1.00 42.53 190 VAL A N 1
ATOM 1470 C CA . VAL A 1 190 ? -32.205 -34.583 39.786 1.00 42.53 190 VAL A CA 1
ATOM 1471 C C . VAL A 1 190 ? -31.340 -33.872 40.852 1.00 42.53 190 VAL A C 1
ATOM 1473 O O . VAL A 1 190 ? -30.158 -34.117 41.067 1.00 42.53 190 VAL A O 1
ATOM 1476 N N . ARG A 1 191 ? -32.072 -33.075 41.646 1.00 44.25 191 ARG A N 1
ATOM 1477 C CA . ARG A 1 191 ? -31.824 -32.568 43.014 1.00 44.25 191 ARG A CA 1
ATOM 1478 C C . ARG A 1 191 ? -32.171 -33.674 44.044 1.00 44.25 191 ARG A C 1
ATOM 1480 O O . ARG A 1 191 ? -33.126 -34.404 43.788 1.00 44.25 191 ARG A O 1
ATOM 1487 N N . PRO A 1 192 ? -31.497 -33.795 45.207 1.00 52.44 192 PRO A N 1
ATOM 1488 C CA . PRO A 1 192 ? -32.009 -33.190 46.461 1.00 52.44 192 PRO A CA 1
ATOM 1489 C C . PRO A 1 192 ? -30.861 -32.639 47.349 1.00 52.44 192 PRO A C 1
ATOM 1491 O O . PRO A 1 192 ? -29.769 -33.184 47.381 1.00 52.44 192 PRO A O 1
ATOM 1494 N N . GLU A 1 193 ? -30.915 -31.411 47.863 1.00 39.19 193 GLU A N 1
ATOM 1495 C CA . GLU A 1 193 ? -31.518 -30.930 49.124 1.00 39.19 193 GLU A CA 1
ATOM 1496 C C . GLU A 1 193 ? -30.825 -31.356 50.449 1.00 39.19 193 GLU A C 1
ATOM 1498 O O . GLU A 1 193 ? -30.628 -32.534 50.712 1.00 39.19 193 GLU A O 1
ATOM 1503 N N . GLN A 1 194 ? -30.586 -30.331 51.297 1.00 36.12 194 GLN A N 1
ATOM 1504 C CA . GLN A 1 194 ? -30.145 -30.299 52.714 1.00 36.12 194 GLN A CA 1
ATOM 1505 C C . GLN A 1 194 ? -28.624 -30.474 52.956 1.00 36.12 194 GLN A C 1
ATOM 1507 O O . GLN A 1 194 ? -27.992 -31.321 52.353 1.00 36.12 194 GLN A O 1
ATOM 1512 N N . THR A 1 195 ? -27.907 -29.706 53.790 1.00 33.88 195 THR A N 1
ATOM 1513 C CA . THR A 1 195 ? -28.206 -29.052 55.080 1.00 33.88 195 THR A CA 1
ATOM 1514 C C . THR A 1 195 ? -27.234 -27.880 55.343 1.00 33.88 195 THR A C 1
ATOM 1516 O O . THR A 1 195 ? -26.111 -27.847 54.845 1.00 33.88 195 THR A O 1
ATOM 1519 N N . SER A 1 196 ? -27.661 -26.928 56.178 1.00 43.12 196 SER A N 1
ATOM 1520 C CA . SER A 1 196 ? -26.852 -25.851 56.766 1.00 43.12 196 SER A CA 1
ATOM 1521 C C . SER A 1 196 ? -25.921 -26.351 57.877 1.00 43.12 196 SER A C 1
ATOM 1523 O O . SER A 1 196 ? -26.417 -27.081 58.725 1.00 43.12 196 SER A O 1
ATOM 1525 N N . ILE A 1 197 ? -24.689 -25.832 57.995 1.00 40.66 197 ILE A N 1
ATOM 1526 C CA . ILE A 1 197 ? -23.992 -25.606 59.282 1.00 40.66 197 ILE A CA 1
ATOM 1527 C C . ILE A 1 197 ? -23.169 -24.308 59.183 1.00 40.66 197 ILE A C 1
ATOM 1529 O O . ILE A 1 197 ? -22.446 -24.063 58.219 1.00 40.66 197 ILE A O 1
ATOM 1533 N N . ALA A 1 198 ? -23.303 -23.483 60.219 1.00 41.75 198 ALA A N 1
ATOM 1534 C CA . ALA A 1 198 ? -22.571 -22.252 60.469 1.00 41.75 198 ALA A CA 1
ATOM 1535 C C . ALA A 1 198 ? -21.074 -22.493 60.748 1.00 41.75 198 ALA A C 1
ATOM 1537 O O . ALA A 1 198 ? -20.710 -23.403 61.488 1.00 41.75 198 ALA A O 1
ATOM 1538 N N . GLY A 1 199 ? -20.211 -21.606 60.242 1.00 35.75 199 GLY A N 1
ATOM 1539 C CA . GLY A 1 199 ? -18.775 -21.613 60.524 1.00 35.75 199 GLY A CA 1
ATOM 1540 C C . GLY A 1 199 ? -18.187 -20.205 60.493 1.00 35.75 199 GLY A C 1
ATOM 1541 O O . GLY A 1 199 ? -18.072 -19.583 59.443 1.00 35.75 199 GLY A O 1
ATOM 1542 N N . LYS A 1 200 ? -17.840 -19.698 61.677 1.00 39.81 200 LYS A N 1
ATOM 1543 C CA . LYS A 1 200 ? -17.191 -18.407 61.929 1.00 39.81 200 LYS A CA 1
ATOM 1544 C C . LYS A 1 200 ? -15.773 -18.349 61.341 1.00 39.81 200 LYS A C 1
ATOM 1546 O O . LYS A 1 200 ? -14.967 -19.231 61.602 1.00 39.81 200 LYS A O 1
ATOM 1551 N N . GLY A 1 201 ? -15.447 -17.198 60.750 1.00 38.59 201 GLY A N 1
ATOM 1552 C CA . GLY A 1 201 ? -14.153 -16.529 60.921 1.00 38.59 201 GLY A CA 1
ATOM 1553 C C . GLY A 1 201 ? -13.002 -16.956 60.007 1.00 38.59 201 GLY A C 1
ATOM 1554 O O . GLY A 1 201 ? -12.438 -18.031 60.165 1.00 38.59 201 GLY A O 1
ATOM 1555 N N . LYS A 1 202 ? -12.546 -16.020 59.167 1.00 38.47 202 LYS A N 1
ATOM 1556 C CA . LYS A 1 202 ? -11.170 -15.479 59.159 1.00 38.47 202 LYS A CA 1
ATOM 1557 C C . LYS A 1 202 ? -11.049 -14.401 58.075 1.00 38.47 202 LYS A C 1
ATOM 1559 O O . LYS A 1 202 ? -11.498 -14.578 56.949 1.00 38.47 202 LYS A O 1
ATOM 1564 N N . ARG A 1 203 ? -10.466 -13.261 58.461 1.00 47.25 203 ARG A N 1
ATOM 1565 C CA . ARG A 1 203 ? -10.089 -12.139 57.586 1.00 47.25 203 ARG A CA 1
ATOM 1566 C C . ARG A 1 203 ? -9.172 -12.628 56.454 1.00 47.25 203 ARG A C 1
ATOM 1568 O O . ARG A 1 203 ? -8.207 -13.322 56.774 1.00 47.25 203 ARG A O 1
ATOM 1575 N N . PRO A 1 204 ? -9.357 -12.196 55.196 1.00 38.50 204 PRO A N 1
ATOM 1576 C CA . PRO A 1 204 ? -8.281 -12.225 54.225 1.00 38.50 204 PRO A CA 1
ATOM 1577 C C . PRO A 1 204 ? -7.403 -10.982 54.401 1.00 38.50 204 PRO A C 1
ATOM 1579 O O . PRO A 1 204 ? -7.886 -9.850 54.474 1.00 38.50 204 PRO A O 1
ATOM 1582 N N . LEU A 1 205 ? -6.100 -11.231 54.498 1.00 37.62 205 LEU A N 1
ATOM 1583 C CA . LEU A 1 205 ? -5.046 -10.238 54.365 1.00 37.62 205 LEU A CA 1
ATOM 1584 C C . LEU A 1 205 ? -5.198 -9.483 53.039 1.00 37.62 205 LEU A C 1
ATOM 1586 O O . LEU A 1 205 ? -5.462 -10.081 51.997 1.00 37.62 205 LEU A O 1
ATOM 1590 N N . GLN A 1 206 ? -5.000 -8.168 53.107 1.00 36.69 206 GLN A N 1
ATOM 1591 C CA . GLN A 1 206 ? -4.826 -7.297 51.953 1.00 36.69 206 GLN A CA 1
ATOM 1592 C C . GLN A 1 206 ? -3.706 -7.849 51.064 1.00 36.69 206 GLN A C 1
ATOM 1594 O O . GLN A 1 206 ? -2.535 -7.831 51.444 1.00 36.69 206 GLN A O 1
ATOM 1599 N N . ALA A 1 207 ? -4.071 -8.326 49.876 1.00 36.94 207 ALA A N 1
ATOM 1600 C CA . ALA A 1 207 ? -3.123 -8.538 48.799 1.00 36.94 207 ALA A CA 1
ATOM 1601 C C . ALA A 1 207 ? -2.649 -7.158 48.330 1.00 36.94 207 ALA A C 1
ATOM 1603 O O . ALA A 1 207 ? -3.410 -6.389 47.743 1.00 36.94 207 ALA A O 1
ATOM 1604 N N . GLN A 1 208 ? -1.396 -6.832 48.639 1.00 35.72 208 GLN A N 1
ATOM 1605 C CA . GLN A 1 208 ? -0.696 -5.717 48.021 1.00 35.72 208 GLN A CA 1
ATOM 1606 C C . GLN A 1 208 ? -0.645 -5.974 46.511 1.00 35.72 208 GLN A C 1
ATOM 1608 O O . GLN A 1 208 ? 0.005 -6.913 46.049 1.00 35.72 208 GLN A O 1
ATOM 1613 N N . SER A 1 209 ? -1.365 -5.151 45.749 1.00 37.62 209 SER A N 1
ATOM 1614 C CA . SER A 1 209 ? -1.319 -5.107 44.292 1.00 37.62 209 SER A CA 1
ATOM 1615 C C . SER A 1 209 ? 0.070 -4.641 43.856 1.00 37.62 209 SER A C 1
ATOM 1617 O O . SER A 1 209 ? 0.347 -3.444 43.760 1.00 37.62 209 SER A O 1
ATOM 1619 N N . SER A 1 210 ? 0.967 -5.596 43.645 1.00 42.62 210 SER A N 1
ATOM 1620 C CA . SER A 1 210 ? 2.248 -5.358 43.000 1.00 42.62 210 SER A CA 1
ATOM 1621 C C . SER A 1 210 ? 2.020 -5.210 41.497 1.00 42.62 210 SER A C 1
ATOM 1623 O O . SER A 1 210 ? 1.537 -6.118 40.832 1.00 42.62 210 SER A O 1
ATOM 1625 N N . GLY A 1 211 ? 2.351 -4.022 40.994 1.00 41.03 211 GLY A N 1
ATOM 1626 C CA . GLY A 1 211 ? 2.806 -3.784 39.630 1.00 41.03 211 GLY A CA 1
ATOM 1627 C C . GLY A 1 211 ? 1.824 -4.110 38.509 1.00 41.03 211 GLY A C 1
ATOM 1628 O O . GLY A 1 211 ? 1.843 -5.202 37.950 1.00 41.03 211 GLY A O 1
ATOM 1629 N N . GLN A 1 212 ? 1.113 -3.087 38.034 1.00 39.81 212 GLN A N 1
ATOM 1630 C CA . GLN A 1 212 ? 0.890 -2.964 36.595 1.00 39.81 212 GLN A CA 1
ATOM 1631 C C . GLN A 1 212 ? 2.272 -2.881 35.922 1.00 39.81 212 GLN A C 1
ATOM 1633 O O . GLN A 1 212 ? 2.805 -1.792 35.727 1.00 39.81 212 GLN A O 1
ATOM 1638 N N . GLN A 1 213 ? 2.888 -4.024 35.608 1.00 46.16 213 GLN A N 1
ATOM 1639 C CA . GLN A 1 213 ? 3.871 -4.065 34.529 1.00 46.16 213 GLN A CA 1
ATOM 1640 C C . GLN A 1 213 ? 3.152 -3.509 33.307 1.00 46.16 213 GLN A C 1
ATOM 1642 O O . GLN A 1 213 ? 2.065 -3.980 32.957 1.00 46.16 213 GLN A O 1
ATOM 1647 N N . SER A 1 214 ? 3.691 -2.434 32.733 1.00 49.16 214 SER A N 1
ATOM 1648 C CA . SER A 1 214 ? 3.036 -1.787 31.610 1.00 49.16 214 SER A CA 1
ATOM 1649 C C . SER A 1 214 ? 2.871 -2.832 30.506 1.00 49.16 214 SER A C 1
ATOM 1651 O O . SER A 1 214 ? 3.768 -3.631 30.237 1.00 49.16 214 SER A O 1
ATOM 1653 N N . THR A 1 215 ? 1.712 -2.872 29.857 1.00 51.00 215 THR A N 1
ATOM 1654 C CA . THR A 1 215 ? 1.458 -3.788 28.732 1.00 51.00 215 THR A CA 1
ATOM 1655 C C . THR A 1 215 ? 2.484 -3.626 27.597 1.00 51.00 215 THR A C 1
ATOM 1657 O O . THR A 1 215 ? 2.648 -4.520 26.768 1.00 51.00 215 THR A O 1
ATOM 1660 N N . GLN A 1 216 ? 3.218 -2.510 27.587 1.00 45.78 216 GLN A N 1
ATOM 1661 C CA . GLN A 1 216 ? 4.327 -2.215 26.687 1.00 45.78 216 GLN A CA 1
ATOM 1662 C C . GLN A 1 216 ? 5.597 -3.035 27.001 1.00 45.78 216 GLN A C 1
ATOM 1664 O O . GLN A 1 216 ? 6.296 -3.449 26.072 1.00 45.78 216 GLN A O 1
ATOM 1669 N N . ASP A 1 217 ? 5.844 -3.363 28.271 1.00 65.50 217 ASP A N 1
ATOM 1670 C CA . ASP A 1 217 ? 6.976 -4.201 28.694 1.00 65.50 217 ASP A CA 1
ATOM 1671 C C . ASP A 1 217 ? 6.747 -5.675 28.332 1.00 65.50 217 ASP A C 1
ATOM 1673 O O . ASP A 1 217 ? 7.664 -6.367 27.888 1.00 65.50 217 ASP A O 1
ATOM 1677 N N . TRP A 1 218 ? 5.499 -6.144 28.427 1.00 66.81 218 TRP A N 1
ATOM 1678 C CA . TRP A 1 218 ? 5.153 -7.540 28.138 1.00 66.81 218 TRP A CA 1
ATOM 1679 C C . TRP A 1 218 ? 5.288 -7.889 26.648 1.00 66.81 218 TRP A C 1
ATOM 1681 O O . TRP A 1 218 ? 5.783 -8.959 26.303 1.00 66.81 218 TRP A O 1
ATOM 1691 N N . ASN A 1 219 ? 4.911 -6.973 25.748 1.00 64.19 219 ASN A N 1
ATOM 1692 C CA . ASN A 1 219 ? 5.044 -7.180 24.299 1.00 64.19 219 ASN A CA 1
ATOM 1693 C C . ASN A 1 219 ? 6.509 -7.210 23.839 1.00 64.19 219 ASN A C 1
ATOM 1695 O O . ASN A 1 219 ? 6.868 -7.996 22.956 1.00 64.19 219 ASN A O 1
ATOM 1699 N N . THR A 1 220 ? 7.352 -6.367 24.441 1.00 69.12 220 THR A N 1
ATOM 1700 C CA . THR A 1 220 ? 8.796 -6.340 24.172 1.00 69.12 220 THR A CA 1
ATOM 1701 C C . THR A 1 220 ? 9.434 -7.640 24.655 1.00 69.12 220 THR A C 1
ATOM 1703 O O . THR A 1 220 ? 10.068 -8.341 23.866 1.00 69.12 220 THR A O 1
ATOM 1706 N N . TYR A 1 221 ? 9.139 -8.035 25.897 1.00 77.62 221 TYR A N 1
ATOM 1707 C CA . TYR A 1 221 ? 9.586 -9.300 26.478 1.00 77.62 221 TYR A CA 1
ATOM 1708 C C . TYR A 1 221 ? 9.164 -10.512 25.634 1.00 77.62 221 TYR A C 1
ATOM 1710 O O . TYR A 1 221 ? 9.999 -11.339 25.268 1.00 77.62 221 TYR A O 1
ATOM 1718 N N . ALA A 1 222 ? 7.886 -10.603 25.253 1.00 73.94 222 ALA A N 1
ATOM 1719 C CA . ALA A 1 222 ? 7.387 -11.711 24.445 1.00 73.94 222 ALA A CA 1
ATOM 1720 C C . ALA A 1 222 ? 8.067 -11.781 23.068 1.00 73.94 222 ALA A C 1
ATOM 1722 O O . ALA A 1 222 ? 8.414 -12.869 22.607 1.00 73.94 222 ALA A O 1
ATOM 1723 N N . SER A 1 223 ? 8.310 -10.633 22.428 1.00 71.88 223 SER A N 1
ATOM 1724 C CA . SER A 1 223 ? 8.988 -10.571 21.127 1.00 71.88 223 SER A CA 1
ATOM 1725 C C . SER A 1 223 ? 10.436 -11.063 21.209 1.00 71.88 223 SER A C 1
ATOM 1727 O O . SER A 1 223 ? 10.857 -11.860 20.372 1.00 71.88 223 SER A O 1
ATOM 1729 N N . GLU A 1 224 ? 11.180 -10.653 22.239 1.00 80.62 224 GLU A N 1
ATOM 1730 C CA . GLU A 1 224 ? 12.558 -11.106 22.467 1.00 80.62 224 GLU A CA 1
ATOM 1731 C C . GLU A 1 224 ? 12.633 -12.620 22.704 1.00 80.62 224 GLU A C 1
ATOM 1733 O O . GLU A 1 224 ? 13.507 -13.293 22.152 1.00 80.62 224 GLU A O 1
ATOM 1738 N N . ARG A 1 225 ? 11.685 -13.188 23.464 1.00 91.38 225 ARG A N 1
ATOM 1739 C CA . ARG A 1 225 ? 11.622 -14.642 23.697 1.00 91.38 225 ARG A CA 1
ATOM 1740 C C . ARG A 1 225 ? 11.235 -15.429 22.456 1.00 91.38 225 ARG A C 1
ATOM 1742 O O . ARG A 1 225 ? 11.816 -16.483 22.215 1.00 91.38 225 ARG A O 1
ATOM 1749 N N . ILE A 1 226 ? 10.339 -14.902 21.622 1.00 83.56 226 ILE A N 1
ATOM 1750 C CA . ILE A 1 226 ? 10.001 -15.524 20.334 1.00 83.56 226 ILE A CA 1
ATOM 1751 C C . ILE A 1 226 ? 11.226 -15.567 19.410 1.00 83.56 226 ILE A C 1
ATOM 1753 O O . ILE A 1 226 ? 11.504 -16.613 18.822 1.00 83.56 226 ILE A O 1
ATOM 1757 N N . GLU A 1 227 ? 11.981 -14.472 19.283 1.00 78.62 227 GLU A N 1
ATOM 1758 C CA . GLU A 1 227 ? 13.185 -14.462 18.438 1.00 78.62 227 GLU A CA 1
ATOM 1759 C C . GLU A 1 227 ? 14.300 -15.350 19.015 1.00 78.62 227 GLU A C 1
ATOM 1761 O O . GLU A 1 227 ? 14.932 -16.105 18.272 1.00 78.62 227 GLU A O 1
ATOM 1766 N N . SER A 1 228 ? 14.486 -15.358 20.339 1.00 88.31 228 SER A N 1
ATOM 1767 C CA . SER A 1 228 ? 15.425 -16.268 21.008 1.00 88.31 228 SER A CA 1
ATOM 1768 C C . SER A 1 228 ? 15.067 -17.742 20.770 1.00 88.31 228 SER A C 1
ATOM 1770 O O . SER A 1 228 ? 15.933 -18.541 20.407 1.00 88.31 228 SER A O 1
ATOM 1772 N N . ALA A 1 229 ? 13.782 -18.097 20.862 1.00 90.44 229 ALA A N 1
ATOM 1773 C CA . ALA A 1 229 ? 13.289 -19.442 20.575 1.00 90.44 229 ALA A CA 1
ATOM 1774 C C . ALA A 1 229 ? 13.536 -19.859 19.112 1.00 90.44 229 ALA A C 1
ATOM 1776 O O . ALA A 1 229 ? 13.936 -20.994 18.848 1.00 90.44 229 ALA A O 1
ATOM 1777 N N . ARG A 1 230 ? 13.375 -18.943 18.145 1.00 86.75 230 ARG A N 1
ATOM 1778 C CA . ARG A 1 230 ? 13.690 -19.207 16.726 1.00 86.75 230 ARG A CA 1
ATOM 1779 C C . ARG A 1 230 ? 15.180 -19.413 16.474 1.00 86.75 230 ARG A C 1
ATOM 1781 O O . ARG A 1 230 ? 15.550 -20.281 15.677 1.00 86.75 230 ARG A O 1
ATOM 1788 N N . ALA A 1 231 ? 16.028 -18.644 17.151 1.00 82.25 231 ALA A N 1
ATOM 1789 C CA . ALA A 1 231 ? 17.473 -18.816 17.078 1.00 82.25 231 ALA A CA 1
ATOM 1790 C C . ALA A 1 231 ? 17.893 -20.177 17.660 1.00 82.25 231 ALA A C 1
ATOM 1792 O O . ALA A 1 231 ? 18.647 -20.909 17.018 1.00 82.25 231 ALA A O 1
ATOM 1793 N N . ALA A 1 232 ? 17.339 -20.559 18.817 1.00 90.38 232 ALA A N 1
ATOM 1794 C CA . ALA A 1 232 ? 17.582 -21.861 19.438 1.00 90.38 232 ALA A CA 1
ATOM 1795 C C . ALA A 1 232 ? 17.136 -23.024 18.536 1.00 90.38 232 ALA A C 1
ATOM 1797 O O . ALA A 1 232 ? 17.892 -23.973 18.341 1.00 90.38 232 ALA A O 1
ATOM 1798 N N . MET A 1 233 ? 15.954 -22.914 17.919 1.00 92.19 233 MET A N 1
ATOM 1799 C CA . MET A 1 233 ? 15.455 -23.888 16.942 1.00 92.19 233 MET A CA 1
ATOM 1800 C C . MET A 1 233 ? 16.419 -24.059 15.763 1.00 92.19 233 MET A C 1
ATOM 1802 O O . MET A 1 233 ? 16.815 -25.180 15.452 1.00 92.19 233 MET A O 1
ATOM 1806 N N . SER A 1 234 ? 16.840 -22.954 15.141 1.00 83.31 234 SER A N 1
ATOM 1807 C CA . SER A 1 234 ? 17.791 -22.980 14.018 1.00 83.31 234 SER A CA 1
ATOM 1808 C C . SER A 1 234 ? 19.119 -23.631 14.411 1.00 83.31 234 SER A C 1
ATOM 1810 O O . SER A 1 234 ? 19.660 -24.442 13.663 1.00 83.31 234 SER A O 1
ATOM 1812 N N . HIS A 1 235 ? 19.628 -23.314 15.603 1.00 88.12 235 HIS A N 1
ATOM 1813 C CA . HIS A 1 235 ? 20.869 -23.882 16.122 1.00 88.12 235 HIS A CA 1
ATOM 1814 C C . HIS A 1 235 ? 20.758 -25.394 16.371 1.00 88.12 235 HIS A C 1
ATOM 1816 O O . HIS A 1 235 ? 21.639 -26.147 15.970 1.00 88.12 235 HIS A O 1
ATOM 1822 N N . MET A 1 236 ? 19.662 -25.859 16.975 1.00 92.06 236 MET A N 1
ATOM 1823 C CA . MET A 1 236 ? 19.428 -27.286 17.221 1.00 92.06 236 MET A CA 1
ATOM 1824 C C . MET A 1 236 ? 19.274 -28.095 15.926 1.00 92.06 236 MET A C 1
ATOM 1826 O O . MET A 1 236 ? 19.794 -29.206 15.834 1.00 92.06 236 MET A O 1
ATOM 1830 N N . ILE A 1 237 ? 18.605 -27.537 14.912 1.00 88.19 237 ILE A N 1
ATOM 1831 C CA . ILE A 1 237 ? 18.509 -28.159 13.582 1.00 88.19 237 ILE A CA 1
ATOM 1832 C C . ILE A 1 237 ? 19.898 -28.229 12.934 1.00 88.19 237 ILE A C 1
ATOM 1834 O O . ILE A 1 237 ? 20.286 -29.276 12.419 1.00 88.19 237 ILE A O 1
ATOM 1838 N N . ALA A 1 238 ? 20.693 -27.156 13.021 1.00 79.00 238 ALA A N 1
ATOM 1839 C CA . ALA A 1 238 ? 22.058 -27.129 12.490 1.00 79.00 238 ALA A CA 1
ATOM 1840 C C . ALA A 1 238 ? 22.998 -28.144 13.172 1.00 79.00 238 ALA A C 1
ATOM 1842 O O . ALA A 1 238 ? 23.942 -28.621 12.547 1.00 79.00 238 ALA A O 1
ATOM 1843 N N . GLN A 1 239 ? 22.723 -28.514 14.425 1.00 92.00 239 GLN A N 1
ATOM 1844 C CA . GLN A 1 239 ? 23.430 -29.575 15.153 1.00 92.00 239 GLN A CA 1
ATOM 1845 C C . GLN A 1 239 ? 22.966 -30.998 14.785 1.00 92.00 239 GLN A C 1
ATOM 1847 O O . GLN A 1 239 ? 23.407 -31.963 15.406 1.00 92.00 239 GLN A O 1
ATOM 1852 N N . GLY A 1 240 ? 22.094 -31.147 13.782 1.00 92.38 240 GLY A N 1
ATOM 1853 C CA . GLY A 1 240 ? 21.580 -32.438 13.323 1.00 92.38 240 GLY A CA 1
ATOM 1854 C C . GLY A 1 240 ? 20.339 -32.924 14.076 1.00 92.38 240 GLY A C 1
ATOM 1855 O O . GLY A 1 240 ? 19.973 -34.092 13.953 1.00 92.38 240 GLY A O 1
ATOM 1856 N N . GLY A 1 241 ? 19.685 -32.058 14.857 1.00 92.62 241 GLY A N 1
ATOM 1857 C CA . GLY A 1 241 ? 18.427 -32.388 15.519 1.00 92.62 241 GLY A CA 1
ATOM 1858 C C . GLY A 1 241 ? 17.308 -32.658 14.512 1.00 92.62 241 GLY A C 1
ATOM 1859 O O . GLY A 1 241 ? 17.155 -31.934 13.527 1.00 92.62 241 GLY A O 1
ATOM 1860 N N . ASN A 1 242 ? 16.490 -33.682 14.774 1.00 93.06 242 ASN A N 1
ATOM 1861 C CA . ASN A 1 242 ? 15.287 -33.923 13.983 1.00 93.06 242 ASN A CA 1
ATOM 1862 C C . ASN A 1 242 ? 14.348 -32.716 14.111 1.00 93.06 242 ASN A C 1
ATOM 1864 O O . ASN A 1 242 ? 13.941 -32.337 15.206 1.00 93.06 242 ASN A O 1
ATOM 1868 N N . GLN A 1 243 ? 13.985 -32.124 12.980 1.00 87.81 243 GLN A N 1
ATOM 1869 C CA . GLN A 1 243 ? 13.212 -30.889 12.926 1.00 87.81 243 GLN A CA 1
ATOM 1870 C C . GLN A 1 243 ? 11.877 -30.957 13.685 1.00 87.81 243 GLN A C 1
ATOM 1872 O O . GLN A 1 243 ? 11.488 -29.976 14.318 1.00 87.81 243 GLN A O 1
ATOM 1877 N N . SER A 1 244 ? 11.180 -32.099 13.645 1.00 90.06 244 SER A N 1
ATOM 1878 C CA . SER A 1 244 ? 9.898 -32.263 14.343 1.00 90.06 244 SER A CA 1
ATOM 1879 C C . SER A 1 244 ? 10.078 -32.277 15.864 1.00 90.06 244 SER A C 1
ATOM 1881 O O . SER A 1 244 ? 9.338 -31.597 16.579 1.00 90.06 244 SER A O 1
ATOM 1883 N N . ASP A 1 245 ? 11.128 -32.947 16.345 1.00 93.50 245 ASP A N 1
ATOM 1884 C CA . ASP A 1 245 ? 11.469 -33.018 17.765 1.00 93.50 245 ASP A CA 1
ATOM 1885 C C . ASP A 1 245 ? 11.948 -31.660 18.286 1.00 93.50 245 ASP A C 1
ATOM 1887 O O . ASP A 1 245 ? 11.508 -31.209 19.347 1.00 93.50 245 ASP A O 1
ATOM 1891 N N . VAL A 1 246 ? 12.791 -30.967 17.508 1.00 94.25 246 VAL A N 1
ATOM 1892 C CA . VAL A 1 246 ? 13.264 -29.615 17.834 1.00 94.25 246 VAL A CA 1
ATOM 1893 C C . VAL A 1 246 ? 12.088 -28.646 17.925 1.00 94.25 246 VAL A C 1
ATOM 1895 O O . VAL A 1 246 ? 11.985 -27.905 18.904 1.00 94.25 246 VAL A O 1
ATOM 1898 N N . LEU A 1 247 ? 11.172 -28.661 16.952 1.00 92.56 247 LEU A N 1
ATOM 1899 C CA . LEU A 1 247 ? 9.994 -27.794 16.972 1.00 92.56 247 LEU A CA 1
ATOM 1900 C C . LEU A 1 247 ? 9.129 -28.067 18.210 1.00 92.56 247 LEU A C 1
ATOM 1902 O O . LEU A 1 247 ? 8.755 -27.129 18.913 1.00 92.56 247 LEU A O 1
ATOM 1906 N N . ALA A 1 248 ? 8.853 -29.338 18.521 1.00 94.31 248 ALA A N 1
ATOM 1907 C CA . ALA A 1 248 ? 8.076 -29.720 19.699 1.00 94.31 248 ALA A CA 1
ATOM 1908 C C . ALA A 1 248 ? 8.766 -29.327 21.019 1.00 94.31 248 ALA A C 1
ATOM 1910 O O . ALA A 1 248 ? 8.100 -28.973 21.996 1.00 94.31 248 ALA A O 1
ATOM 1911 N N . GLN A 1 249 ? 10.099 -29.386 21.074 1.00 96.00 249 GLN A N 1
ATOM 1912 C CA . GLN A 1 249 ? 10.884 -28.967 22.234 1.00 96.00 249 GLN A CA 1
ATOM 1913 C C . GLN A 1 249 ? 10.862 -27.445 22.419 1.00 96.00 249 GLN A C 1
ATOM 1915 O O . GLN A 1 249 ? 10.569 -26.964 23.515 1.00 96.00 249 GLN A O 1
ATOM 1920 N N . VAL A 1 250 ? 11.124 -26.683 21.356 1.00 95.56 250 VAL A N 1
ATOM 1921 C CA . VAL A 1 250 ? 11.139 -25.213 21.394 1.00 95.56 250 VAL A CA 1
ATOM 1922 C C . VAL A 1 250 ? 9.746 -24.663 21.684 1.00 95.56 250 VAL A C 1
ATOM 1924 O O . VAL A 1 250 ? 9.603 -23.742 22.487 1.00 95.56 250 VAL A O 1
ATOM 1927 N N . ARG A 1 251 ? 8.699 -25.276 21.121 1.00 95.88 251 ARG A N 1
ATOM 1928 C CA . ARG A 1 251 ? 7.304 -24.940 21.420 1.00 95.88 251 ARG A CA 1
ATOM 1929 C C . ARG A 1 251 ? 6.981 -25.089 22.905 1.00 95.88 251 ARG A C 1
ATOM 1931 O O . ARG A 1 251 ? 6.419 -24.169 23.492 1.00 95.88 251 ARG A O 1
ATOM 1938 N N . ARG A 1 252 ? 7.359 -26.218 23.516 1.00 97.12 252 ARG A N 1
ATOM 1939 C CA . ARG A 1 252 ? 7.179 -26.468 24.957 1.00 97.12 252 ARG A CA 1
ATOM 1940 C C . ARG A 1 252 ? 7.911 -25.444 25.816 1.00 97.12 252 ARG A C 1
ATOM 1942 O O . ARG A 1 252 ? 7.338 -24.932 26.777 1.00 97.12 252 ARG A O 1
ATOM 1949 N N . ALA A 1 253 ? 9.157 -25.133 25.463 1.00 95.56 253 ALA A N 1
ATOM 1950 C CA . ALA A 1 253 ? 9.958 -24.146 26.179 1.00 95.56 253 ALA A CA 1
ATOM 1951 C C . ALA A 1 253 ? 9.326 -22.746 26.109 1.00 95.56 253 ALA A C 1
ATOM 1953 O O . ALA A 1 253 ? 9.120 -22.119 27.146 1.00 95.56 253 ALA A O 1
ATOM 1954 N N . LEU A 1 254 ? 8.933 -22.307 24.910 1.00 94.00 254 LEU A N 1
ATOM 1955 C CA . LEU A 1 254 ? 8.314 -21.001 24.686 1.00 94.00 254 LEU A CA 1
ATOM 1956 C C . LEU A 1 254 ? 6.947 -20.881 25.374 1.00 94.00 254 LEU A C 1
ATOM 1958 O O . LEU A 1 254 ? 6.650 -19.856 25.983 1.00 94.00 254 LEU A O 1
ATOM 1962 N N . ALA A 1 255 ? 6.129 -21.937 25.320 1.00 94.38 255 ALA A N 1
ATOM 1963 C CA . ALA A 1 255 ? 4.840 -21.997 26.006 1.00 94.38 255 ALA A CA 1
ATOM 1964 C C . ALA A 1 255 ? 4.999 -21.815 27.522 1.00 94.38 255 ALA A C 1
ATOM 1966 O O . ALA A 1 255 ? 4.304 -21.002 28.133 1.00 94.38 255 ALA A O 1
ATOM 1967 N N . LYS A 1 256 ? 5.971 -22.521 28.116 1.00 96.12 256 LYS A N 1
ATOM 1968 C CA . LYS A 1 256 ? 6.297 -22.411 29.541 1.00 96.12 256 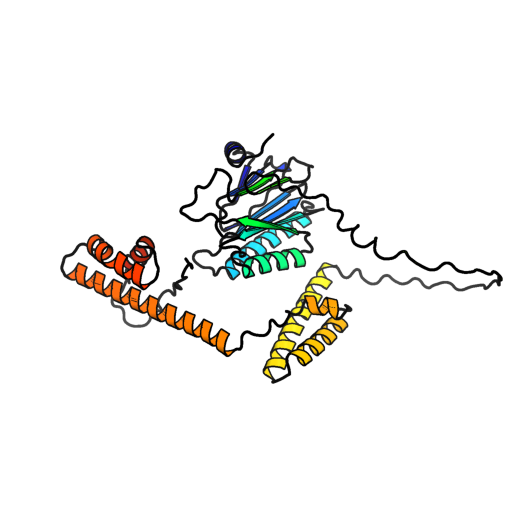LYS A CA 1
ATOM 1969 C C . LYS A 1 256 ? 6.804 -21.016 29.909 1.00 96.12 256 LYS A C 1
ATOM 1971 O O . LYS A 1 256 ? 6.384 -20.475 30.927 1.00 96.12 256 LYS A O 1
ATOM 1976 N N . GLU A 1 257 ? 7.695 -20.447 29.104 1.00 93.62 257 GLU A N 1
ATOM 1977 C CA . GLU A 1 257 ? 8.312 -19.144 29.371 1.00 93.62 257 GLU A CA 1
ATOM 1978 C C . GLU A 1 257 ? 7.306 -17.990 29.286 1.00 93.62 257 GLU A C 1
ATOM 1980 O O . GLU A 1 257 ? 7.281 -17.125 30.158 1.00 93.62 257 GLU A O 1
ATOM 1985 N N . LEU A 1 258 ? 6.426 -18.013 28.284 1.00 91.56 258 LEU A N 1
ATOM 1986 C CA . LEU A 1 258 ? 5.403 -16.983 28.087 1.00 91.56 258 LEU A CA 1
ATOM 1987 C C . LEU A 1 258 ? 4.099 -17.254 28.844 1.00 91.56 258 LEU A C 1
ATOM 1989 O O . LEU A 1 258 ? 3.171 -16.455 28.752 1.00 91.56 258 LEU A O 1
ATOM 1993 N N . GLN A 1 259 ? 4.011 -18.369 29.574 1.00 94.06 259 GLN A N 1
ATOM 1994 C CA . GLN A 1 259 ? 2.794 -18.808 30.265 1.00 94.06 259 GLN A CA 1
ATOM 1995 C C . GLN A 1 259 ? 1.579 -18.897 29.318 1.00 94.06 259 GLN A C 1
ATOM 1997 O O . GLN A 1 259 ? 0.463 -18.499 29.652 1.00 94.06 259 GLN A O 1
ATOM 2002 N N . ILE A 1 260 ? 1.798 -19.427 28.112 1.00 89.69 260 ILE A N 1
ATOM 2003 C CA . ILE A 1 260 ? 0.767 -19.666 27.092 1.00 89.69 260 ILE A CA 1
ATOM 2004 C C . ILE A 1 260 ? 0.637 -21.164 26.800 1.00 89.69 260 ILE A C 1
ATOM 2006 O O . ILE A 1 260 ? 1.474 -21.967 27.202 1.00 89.69 260 ILE A O 1
ATOM 2010 N N . THR A 1 261 ? -0.413 -21.564 26.081 1.00 94.81 261 THR A N 1
ATOM 2011 C CA . THR A 1 261 ? -0.546 -22.951 25.616 1.00 94.81 261 THR A CA 1
ATOM 2012 C C . THR A 1 261 ? 0.449 -23.250 24.493 1.00 94.81 261 THR A C 1
ATOM 2014 O O . THR A 1 261 ? 0.841 -22.355 23.741 1.00 94.81 261 THR A O 1
ATOM 2017 N N . GLU A 1 262 ? 0.825 -24.519 24.328 1.00 93.94 262 GLU A N 1
ATOM 2018 C CA . GLU A 1 262 ? 1.657 -24.953 23.197 1.00 93.94 262 GLU A CA 1
ATOM 2019 C C . GLU A 1 262 ? 1.028 -24.611 21.839 1.00 93.94 262 GLU A C 1
ATOM 2021 O O . GLU A 1 262 ? 1.733 -24.192 20.921 1.00 93.94 262 GLU A O 1
ATOM 2026 N N . ASP A 1 263 ? -0.296 -24.703 21.711 1.00 89.69 263 ASP A N 1
ATOM 2027 C CA . ASP A 1 263 ? -1.002 -24.317 20.484 1.00 89.69 263 ASP A CA 1
ATOM 2028 C C . ASP A 1 263 ? -0.818 -22.830 20.172 1.00 89.69 263 ASP A C 1
ATOM 2030 O O . ASP A 1 263 ? -0.500 -22.463 19.042 1.00 89.69 263 ASP A O 1
ATOM 2034 N N . LYS A 1 264 ? -0.916 -21.957 21.185 1.00 82.50 264 LYS A N 1
ATOM 2035 C CA . LYS A 1 264 ? -0.619 -20.529 21.012 1.00 82.50 264 LYS A CA 1
ATOM 2036 C C . LYS A 1 264 ? 0.851 -20.301 20.669 1.00 82.50 264 LYS A C 1
ATOM 2038 O O . LYS A 1 264 ? 1.137 -19.496 19.790 1.00 82.50 264 LYS A O 1
ATOM 2043 N N . ALA A 1 265 ? 1.773 -21.026 21.304 1.00 88.06 265 ALA A N 1
ATOM 2044 C CA . ALA A 1 265 ? 3.199 -20.967 20.980 1.00 88.06 265 ALA A CA 1
ATOM 2045 C C . ALA A 1 265 ? 3.488 -21.391 19.523 1.00 88.06 265 ALA A C 1
ATOM 2047 O O . ALA A 1 265 ? 4.341 -20.791 18.867 1.00 88.06 265 ALA A O 1
ATOM 2048 N N . SER A 1 266 ? 2.727 -22.356 18.989 1.00 88.19 266 SER A N 1
ATOM 2049 C CA . SER A 1 266 ? 2.831 -22.817 17.593 1.00 88.19 266 SER A CA 1
ATOM 2050 C C . SER A 1 266 ? 2.531 -21.720 16.575 1.00 88.19 266 SER A C 1
ATOM 2052 O O . SER A 1 266 ? 3.070 -21.764 15.480 1.00 88.19 266 SER A O 1
ATOM 2054 N N . ASN A 1 267 ? 1.712 -20.724 16.923 1.00 82.69 267 ASN A N 1
ATOM 2055 C CA . ASN A 1 267 ? 1.401 -19.610 16.021 1.00 82.69 267 ASN A CA 1
ATOM 2056 C C . ASN A 1 267 ? 2.562 -18.606 15.891 1.00 82.69 267 ASN A C 1
ATOM 2058 O O . ASN A 1 267 ? 2.612 -17.836 14.933 1.00 82.69 267 ASN A O 1
ATOM 2062 N N . TYR A 1 268 ? 3.490 -18.587 16.854 1.00 81.81 268 TYR A N 1
ATOM 2063 C CA . TYR A 1 268 ? 4.633 -17.665 16.870 1.00 81.81 268 TYR A CA 1
ATOM 2064 C C . TYR A 1 268 ? 5.903 -18.263 16.266 1.00 81.81 268 TYR A C 1
ATOM 2066 O O . TYR A 1 268 ? 6.774 -17.531 15.773 1.00 81.81 268 TYR A O 1
ATOM 2074 N N . LEU A 1 269 ? 6.014 -19.587 16.303 1.00 85.44 269 LEU A N 1
ATOM 2075 C CA . LEU A 1 269 ? 7.044 -20.323 15.592 1.00 85.44 269 LEU A CA 1
ATOM 2076 C C . LEU A 1 269 ? 6.550 -20.529 14.157 1.00 85.44 269 LEU A C 1
ATOM 2078 O O . LEU A 1 269 ? 5.386 -20.869 13.967 1.00 85.44 269 LEU A O 1
ATOM 2082 N N . PRO A 1 270 ? 7.373 -20.272 13.127 1.00 72.19 270 PRO A N 1
ATOM 2083 C CA . PRO A 1 270 ? 6.963 -20.598 11.771 1.00 72.19 270 PRO A CA 1
ATOM 2084 C C . PRO A 1 270 ? 6.541 -22.068 11.749 1.00 72.19 270 PRO A C 1
ATOM 2086 O O . PRO A 1 270 ? 7.273 -22.921 12.258 1.00 72.19 270 PRO A O 1
ATOM 2089 N N . GLN A 1 271 ? 5.378 -22.367 11.154 1.00 60.72 271 GLN A N 1
ATOM 2090 C CA . GLN A 1 271 ? 5.176 -23.714 10.639 1.00 60.72 271 GLN A CA 1
ATOM 2091 C C . GLN A 1 271 ? 6.415 -23.982 9.811 1.00 60.72 271 GLN A C 1
ATOM 2093 O O . GLN A 1 271 ? 6.747 -23.168 8.940 1.00 60.72 271 GLN A O 1
ATOM 2098 N N . VAL A 1 272 ? 7.153 -25.036 10.149 1.00 53.06 272 VAL A N 1
ATOM 2099 C CA . VAL A 1 272 ? 8.253 -25.417 9.292 1.00 53.06 272 VAL A CA 1
ATOM 2100 C C . VAL A 1 272 ? 7.570 -25.912 8.036 1.00 53.06 272 VAL A C 1
ATOM 2102 O O . VAL A 1 272 ? 7.127 -27.056 7.969 1.00 53.06 272 VAL A O 1
ATOM 2105 N N . ALA A 1 273 ? 7.360 -24.987 7.094 1.00 45.97 273 ALA A N 1
ATOM 2106 C CA . ALA A 1 273 ? 7.059 -25.305 5.723 1.00 45.97 273 ALA A CA 1
ATOM 2107 C C . ALA A 1 273 ? 8.080 -26.376 5.409 1.00 45.97 273 ALA A C 1
ATOM 2109 O O . ALA A 1 273 ? 9.270 -26.098 5.560 1.00 45.97 273 ALA A O 1
ATOM 2110 N N . THR A 1 274 ? 7.605 -27.598 5.150 1.00 47.66 274 THR A N 1
ATOM 2111 C CA . THR A 1 274 ? 8.424 -28.710 4.673 1.00 47.66 274 THR A CA 1
ATOM 2112 C C . THR A 1 274 ? 9.448 -28.092 3.753 1.00 47.66 274 THR A C 1
ATOM 2114 O O . THR A 1 274 ? 9.051 -27.549 2.716 1.00 47.66 274 THR A O 1
ATOM 2117 N N . GLU A 1 275 ? 10.691 -27.977 4.231 1.00 44.69 275 GLU A N 1
ATOM 2118 C CA . GLU A 1 275 ? 11.664 -27.133 3.565 1.00 44.69 275 GLU A CA 1
ATOM 2119 C C . GLU A 1 275 ? 11.700 -27.645 2.135 1.00 44.69 275 GLU A C 1
ATOM 2121 O O . GLU A 1 275 ? 11.903 -28.843 1.918 1.00 44.69 275 GLU A O 1
ATOM 2126 N N . GLN A 1 276 ? 11.441 -26.773 1.154 1.00 48.44 276 GLN A N 1
ATOM 2127 C CA . GLN A 1 276 ? 11.914 -27.093 -0.182 1.00 48.44 276 GLN A CA 1
ATOM 2128 C C . GLN A 1 276 ? 13.384 -27.455 0.022 1.00 48.44 276 GLN A C 1
ATOM 2130 O O . GLN A 1 276 ? 14.097 -26.641 0.626 1.00 48.44 276 GLN A O 1
ATOM 2135 N N . PRO A 1 277 ? 13.795 -28.684 -0.337 1.00 54.22 277 PRO A N 1
ATOM 2136 C CA . PRO A 1 277 ? 15.034 -29.264 0.153 1.00 54.22 277 PRO A CA 1
ATOM 2137 C C . PRO A 1 277 ? 16.162 -28.266 -0.084 1.00 54.22 277 PRO A C 1
ATOM 2139 O O . PRO A 1 277 ? 16.138 -27.549 -1.084 1.00 54.22 277 PRO A O 1
ATOM 2142 N N . ALA A 1 278 ? 17.126 -28.159 0.834 1.00 54.78 278 ALA A N 1
ATOM 2143 C CA . ALA A 1 278 ? 18.195 -27.154 0.765 1.00 54.78 278 ALA A CA 1
ATOM 2144 C C . ALA A 1 278 ? 18.847 -27.052 -0.634 1.00 54.78 278 ALA A C 1
ATOM 2146 O O . ALA A 1 278 ? 19.251 -25.970 -1.062 1.00 54.78 278 ALA A O 1
ATOM 2147 N N . THR A 1 279 ? 18.846 -28.158 -1.384 1.00 62.16 279 THR A N 1
ATOM 2148 C CA . THR A 1 279 ? 19.222 -28.261 -2.798 1.00 62.16 279 THR A CA 1
ATOM 2149 C C . THR A 1 279 ? 18.391 -27.386 -3.745 1.00 62.16 279 THR A C 1
ATOM 2151 O O . THR A 1 279 ? 18.956 -26.763 -4.638 1.00 62.16 279 THR A O 1
ATOM 2154 N N . GLU A 1 280 ? 17.077 -27.266 -3.572 1.00 55.66 280 GLU A N 1
ATOM 2155 C CA . GLU A 1 280 ? 16.208 -26.420 -4.393 1.00 55.66 280 GLU A CA 1
ATOM 2156 C C . GLU A 1 280 ? 16.386 -24.929 -4.069 1.00 55.66 280 GLU A C 1
ATOM 2158 O O . GLU A 1 280 ? 16.437 -24.103 -4.984 1.00 55.66 280 GLU A O 1
ATOM 2163 N N . ARG A 1 281 ? 16.572 -24.568 -2.791 1.00 55.69 281 ARG A N 1
ATOM 2164 C CA . ARG A 1 281 ? 16.880 -23.182 -2.390 1.00 55.69 281 ARG A CA 1
ATOM 2165 C C . ARG A 1 281 ? 18.252 -22.745 -2.904 1.00 55.69 281 ARG A C 1
ATOM 2167 O O . ARG A 1 281 ? 18.361 -21.670 -3.497 1.00 55.69 281 ARG A O 1
ATOM 2174 N N . GLN A 1 282 ? 19.270 -23.594 -2.747 1.00 64.88 282 GLN A N 1
ATOM 2175 C CA . GLN A 1 282 ? 20.593 -23.379 -3.339 1.00 64.88 282 GLN A CA 1
ATOM 2176 C C . GLN A 1 282 ? 20.508 -23.320 -4.866 1.00 64.88 282 GLN A C 1
ATOM 2178 O O . GLN A 1 282 ? 21.073 -22.414 -5.466 1.00 64.88 282 GLN A O 1
ATOM 2183 N N . SER A 1 283 ? 19.718 -24.192 -5.498 1.00 70.25 283 SER A N 1
ATOM 2184 C CA . SER A 1 283 ? 19.486 -24.176 -6.946 1.00 70.25 283 SER A CA 1
ATOM 2185 C C . SER A 1 283 ? 18.811 -22.887 -7.420 1.00 70.25 283 SER A C 1
ATOM 2187 O O . SER A 1 283 ? 19.177 -22.360 -8.467 1.00 70.25 283 SER A O 1
ATOM 2189 N N . ARG A 1 284 ? 17.840 -22.334 -6.682 1.00 63.41 284 ARG A N 1
ATOM 2190 C CA . ARG A 1 284 ? 17.205 -21.047 -7.023 1.00 63.41 284 ARG A CA 1
ATOM 2191 C C . ARG A 1 284 ? 18.170 -19.878 -6.855 1.00 63.41 284 ARG A C 1
ATOM 2193 O O . ARG A 1 284 ? 18.250 -19.034 -7.743 1.00 63.41 284 ARG A O 1
ATOM 2200 N N . GLN A 1 285 ? 18.933 -19.846 -5.763 1.00 68.19 285 GLN A N 1
ATOM 2201 C CA . GLN A 1 285 ? 19.957 -18.820 -5.545 1.00 68.19 285 GLN A CA 1
ATOM 2202 C C . GLN A 1 285 ? 21.065 -18.895 -6.602 1.00 68.19 285 GLN A C 1
ATOM 2204 O O . GLN A 1 285 ? 21.475 -17.870 -7.141 1.00 68.19 285 GLN A O 1
ATOM 2209 N N . GLN A 1 286 ? 21.501 -20.103 -6.958 1.00 76.19 286 GLN A N 1
ATOM 2210 C CA . GLN A 1 286 ? 22.506 -20.335 -7.988 1.00 76.19 286 GLN A CA 1
ATOM 2211 C C . GLN A 1 286 ? 21.983 -19.967 -9.379 1.00 76.19 286 GLN A C 1
ATOM 2213 O O . GLN A 1 286 ? 22.693 -19.286 -10.111 1.00 76.19 286 GLN A O 1
ATOM 2218 N N . ARG A 1 287 ? 20.735 -20.318 -9.721 1.00 73.56 287 ARG A N 1
ATOM 2219 C CA . ARG A 1 287 ? 20.086 -19.894 -10.975 1.00 73.56 287 ARG A CA 1
ATOM 2220 C C . ARG A 1 287 ? 19.926 -18.378 -11.055 1.00 73.56 287 ARG A C 1
ATOM 2222 O O . ARG A 1 287 ? 20.217 -17.797 -12.093 1.00 73.56 287 ARG A O 1
ATOM 2229 N N . SER A 1 288 ? 19.530 -17.730 -9.959 1.00 67.19 288 SER A N 1
ATOM 2230 C CA . SER A 1 288 ? 19.438 -16.266 -9.876 1.00 67.19 288 SER A CA 1
ATOM 2231 C C . SER A 1 288 ? 20.806 -15.605 -10.074 1.00 67.19 288 SER A C 1
ATOM 2233 O O . SER A 1 288 ? 20.939 -14.676 -10.869 1.00 67.19 288 SER A O 1
ATOM 2235 N N . LYS A 1 289 ? 21.857 -16.126 -9.427 1.00 80.00 289 LYS A N 1
ATOM 2236 C CA . LYS A 1 289 ? 23.233 -15.653 -9.622 1.00 80.00 289 LYS A CA 1
ATOM 2237 C C . LYS A 1 289 ? 23.703 -15.843 -11.068 1.00 80.00 289 LYS A C 1
ATOM 2239 O O . LYS A 1 289 ? 24.158 -14.885 -11.679 1.00 80.00 289 LYS A O 1
ATOM 2244 N N . GLN A 1 290 ? 23.531 -17.041 -11.628 1.00 82.75 290 GLN A N 1
ATOM 2245 C CA . GLN A 1 290 ? 23.895 -17.351 -13.014 1.00 82.75 290 GLN A CA 1
ATOM 2246 C C . GLN A 1 290 ? 23.172 -16.445 -14.013 1.00 82.75 290 GLN A C 1
ATOM 2248 O O . GLN A 1 290 ? 23.788 -15.973 -14.965 1.00 82.75 290 GLN A O 1
ATOM 2253 N N . TRP A 1 291 ? 21.888 -16.163 -13.782 1.00 81.38 291 TRP A N 1
ATOM 2254 C CA . TRP A 1 291 ? 21.129 -15.238 -14.615 1.00 81.38 291 TRP A CA 1
ATOM 2255 C C . TRP A 1 291 ? 21.662 -13.803 -14.528 1.00 81.38 291 TRP A C 1
ATOM 2257 O O . TRP A 1 291 ? 21.835 -13.150 -15.554 1.00 81.38 291 TRP A O 1
ATOM 2267 N N . ASN A 1 292 ? 21.977 -13.319 -13.323 1.00 73.81 292 ASN A N 1
ATOM 2268 C CA . ASN A 1 292 ? 22.558 -11.987 -13.133 1.00 73.81 292 ASN A CA 1
ATOM 2269 C C . ASN A 1 292 ? 23.931 -11.851 -13.809 1.00 73.81 292 ASN A C 1
ATOM 2271 O O . ASN A 1 292 ? 24.198 -10.833 -14.454 1.00 73.81 292 ASN A O 1
ATOM 2275 N N . ASP A 1 293 ? 24.779 -12.875 -13.701 1.00 81.69 293 ASP A N 1
ATOM 2276 C CA . ASP A 1 293 ? 26.094 -12.914 -14.347 1.00 81.69 293 ASP A CA 1
ATOM 2277 C C . ASP A 1 293 ? 25.946 -12.914 -15.881 1.00 81.69 293 ASP A C 1
ATOM 2279 O O . ASP A 1 293 ? 26.591 -12.122 -16.575 1.00 81.69 293 ASP A O 1
ATOM 2283 N N . TYR A 1 294 ? 25.028 -13.734 -16.408 1.00 87.25 294 TYR A N 1
ATOM 2284 C CA . TYR A 1 294 ? 24.690 -13.776 -17.832 1.00 87.25 294 TYR A CA 1
ATOM 2285 C C . TYR A 1 294 ? 24.209 -12.415 -18.341 1.00 87.25 294 TYR A C 1
ATOM 2287 O O . TYR A 1 294 ? 24.766 -11.863 -19.291 1.00 87.25 294 TYR A O 1
ATOM 2295 N N . ALA A 1 295 ? 23.208 -11.833 -17.684 1.00 80.62 295 ALA A N 1
ATOM 2296 C CA . ALA A 1 295 ? 22.600 -10.595 -18.135 1.00 80.62 295 ALA A CA 1
ATOM 2297 C C . ALA A 1 295 ? 23.576 -9.402 -18.037 1.00 80.62 295 ALA A C 1
ATOM 2299 O O . ALA A 1 295 ? 23.611 -8.555 -18.933 1.00 80.62 295 ALA A O 1
ATOM 2300 N N . THR A 1 296 ? 24.463 -9.392 -17.035 1.00 84.94 296 THR A N 1
ATOM 2301 C CA . THR A 1 296 ? 25.570 -8.425 -16.940 1.00 84.94 296 THR A CA 1
ATOM 2302 C C . THR A 1 296 ? 26.540 -8.554 -18.118 1.00 84.94 296 THR A C 1
ATOM 2304 O O . THR A 1 296 ? 26.882 -7.547 -18.744 1.00 84.94 296 THR A O 1
ATOM 2307 N N . SER A 1 297 ? 26.955 -9.779 -18.459 1.00 89.25 297 SER A N 1
ATOM 2308 C CA . SER A 1 297 ? 27.845 -10.038 -19.599 1.00 89.25 297 SER A CA 1
ATOM 2309 C C . SER A 1 297 ? 27.220 -9.588 -20.926 1.00 89.25 297 SER A C 1
ATOM 2311 O O . SER A 1 297 ? 27.873 -8.912 -21.724 1.00 89.25 297 SER A O 1
ATOM 2313 N N . MET A 1 298 ? 25.931 -9.866 -21.133 1.00 91.00 298 MET A N 1
ATOM 2314 C CA . MET A 1 298 ? 25.204 -9.455 -22.338 1.00 91.00 298 MET A CA 1
ATOM 2315 C C . MET A 1 298 ? 25.118 -7.932 -22.481 1.00 91.00 298 MET A C 1
ATOM 2317 O O . MET A 1 298 ? 25.379 -7.400 -23.562 1.00 91.00 298 MET A O 1
ATOM 2321 N N . ILE A 1 299 ? 24.828 -7.212 -21.391 1.00 90.88 299 ILE A N 1
ATOM 2322 C CA . ILE A 1 299 ? 24.817 -5.741 -21.391 1.00 90.88 299 ILE A CA 1
ATOM 2323 C C . ILE A 1 299 ? 26.209 -5.189 -21.729 1.00 90.88 299 ILE A C 1
ATOM 2325 O O . ILE A 1 299 ? 26.325 -4.257 -22.527 1.00 90.88 299 ILE A O 1
ATOM 2329 N N . GLN A 1 300 ? 27.273 -5.762 -21.161 1.00 91.31 300 GLN A N 1
ATOM 2330 C CA . GLN A 1 300 ? 28.648 -5.343 -21.451 1.00 91.31 300 GLN A CA 1
ATOM 2331 C C . GLN A 1 300 ? 29.027 -5.581 -22.919 1.00 91.31 300 GLN A C 1
ATOM 2333 O O . GLN A 1 300 ? 29.560 -4.676 -23.564 1.00 91.31 300 GLN A O 1
ATOM 2338 N N . HIS A 1 301 ? 28.697 -6.746 -23.482 1.00 92.81 301 HIS A N 1
ATOM 2339 C CA . HIS A 1 301 ? 28.916 -7.029 -24.903 1.00 92.81 301 HIS A CA 1
ATOM 2340 C C . HIS A 1 301 ? 28.139 -6.076 -25.814 1.00 92.81 301 HIS A C 1
ATOM 2342 O O . HIS A 1 301 ? 28.696 -5.574 -26.792 1.00 92.81 301 HIS A O 1
ATOM 2348 N N . ALA A 1 302 ? 26.881 -5.778 -25.484 1.00 94.19 302 ALA A N 1
ATOM 2349 C CA . ALA A 1 302 ? 26.063 -4.857 -26.262 1.00 94.19 302 ALA A CA 1
ATOM 2350 C C . ALA A 1 302 ? 26.610 -3.417 -26.207 1.00 94.19 302 ALA A C 1
ATOM 2352 O O . ALA A 1 302 ? 26.646 -2.731 -27.227 1.00 94.19 302 ALA A O 1
ATOM 2353 N N . ARG A 1 303 ? 27.140 -2.974 -25.058 1.00 94.56 303 ARG A N 1
ATOM 2354 C CA . ARG A 1 303 ? 27.854 -1.688 -24.944 1.00 94.56 303 ARG A CA 1
ATOM 2355 C C . ARG A 1 303 ? 29.131 -1.659 -25.782 1.00 94.56 303 ARG A C 1
ATOM 2357 O O . ARG A 1 303 ? 29.337 -0.714 -26.533 1.00 94.56 303 ARG A O 1
ATOM 2364 N N . ALA A 1 304 ? 29.944 -2.712 -25.732 1.00 93.12 304 ALA A N 1
ATOM 2365 C CA . ALA A 1 304 ? 31.143 -2.804 -26.563 1.00 93.12 304 ALA A CA 1
ATOM 2366 C C . ALA A 1 304 ? 30.810 -2.829 -28.069 1.00 93.12 304 ALA A C 1
ATOM 2368 O O . ALA A 1 304 ? 31.552 -2.292 -28.891 1.00 93.12 304 ALA A O 1
ATOM 2369 N N . ALA A 1 305 ? 29.687 -3.440 -28.462 1.00 95.75 305 ALA A N 1
ATOM 2370 C CA . ALA A 1 305 ? 29.186 -3.378 -29.833 1.00 95.75 305 ALA A CA 1
ATOM 2371 C C . ALA A 1 305 ? 28.761 -1.953 -30.221 1.00 95.75 305 ALA A C 1
ATOM 2373 O O . ALA A 1 305 ? 29.170 -1.475 -31.278 1.00 95.75 305 ALA A O 1
ATOM 2374 N N . ARG A 1 306 ? 28.024 -1.251 -29.349 1.00 96.81 306 ARG A N 1
ATOM 2375 C CA . ARG A 1 306 ? 27.650 0.161 -29.540 1.00 96.81 306 ARG A CA 1
ATOM 2376 C C . ARG A 1 306 ? 28.891 1.020 -29.764 1.00 96.81 306 ARG A C 1
ATOM 2378 O O . ARG A 1 306 ? 28.933 1.781 -30.723 1.00 96.81 306 ARG A O 1
ATOM 2385 N N . ASP A 1 307 ? 29.906 0.863 -28.921 1.00 93.81 307 ASP A N 1
ATOM 2386 C CA . ASP A 1 307 ? 31.129 1.669 -28.987 1.00 93.81 307 ASP A CA 1
ATOM 2387 C C . ASP A 1 307 ? 31.921 1.411 -30.274 1.00 93.81 307 ASP A C 1
ATOM 2389 O O . ASP A 1 307 ? 32.451 2.349 -30.868 1.00 93.81 307 ASP A O 1
ATOM 2393 N N . ARG A 1 308 ? 31.932 0.166 -30.773 1.00 96.50 308 ARG A N 1
ATOM 2394 C CA . ARG A 1 308 ? 32.511 -0.164 -32.087 1.00 96.50 308 ARG A CA 1
ATOM 2395 C C . ARG A 1 308 ? 31.764 0.501 -33.242 1.00 96.50 308 ARG A C 1
ATOM 2397 O O . ARG A 1 308 ? 32.416 1.039 -34.129 1.00 96.50 308 ARG A O 1
ATOM 2404 N N . LEU A 1 309 ? 30.429 0.502 -33.224 1.00 96.12 309 LEU A N 1
ATOM 2405 C CA . LEU A 1 309 ? 29.623 1.193 -34.242 1.00 96.12 309 LEU A CA 1
ATOM 2406 C C . LEU A 1 309 ? 29.894 2.704 -34.221 1.00 96.12 309 LEU A C 1
ATOM 2408 O O . LEU A 1 309 ? 30.084 3.318 -35.269 1.00 96.12 309 LEU A O 1
ATOM 2412 N N . VAL A 1 310 ? 29.989 3.296 -33.027 1.00 95.44 310 VAL A N 1
ATOM 2413 C CA . VAL A 1 310 ? 30.328 4.718 -32.869 1.00 95.44 310 VAL A CA 1
ATOM 2414 C C . VAL A 1 310 ? 31.728 5.024 -33.401 1.00 95.44 310 VAL A C 1
ATOM 2416 O O . VAL A 1 310 ? 31.900 5.994 -34.134 1.00 95.44 310 VAL A O 1
ATOM 2419 N N . ALA A 1 311 ? 32.717 4.175 -33.112 1.00 93.06 311 ALA A N 1
ATOM 2420 C CA . ALA A 1 311 ? 34.072 4.320 -33.646 1.00 93.06 311 ALA A CA 1
ATOM 2421 C C . ALA A 1 311 ? 34.139 4.203 -35.184 1.00 93.06 311 ALA A C 1
ATOM 2423 O O . ALA A 1 311 ? 35.057 4.739 -35.798 1.00 93.06 311 ALA A O 1
ATOM 2424 N N . GLN A 1 312 ? 33.158 3.549 -35.813 1.00 97.31 312 GLN A N 1
ATOM 2425 C CA . GLN A 1 312 ? 32.999 3.469 -37.272 1.00 97.31 312 GLN A CA 1
ATOM 2426 C C . GLN A 1 312 ? 32.268 4.685 -37.874 1.00 97.31 312 GLN A C 1
ATOM 2428 O O . GLN A 1 312 ? 31.991 4.702 -39.070 1.00 97.31 312 GLN A O 1
ATOM 2433 N N . GLY A 1 313 ? 31.944 5.701 -37.067 1.00 96.88 313 GLY A N 1
ATOM 2434 C CA . GLY A 1 313 ? 31.266 6.921 -37.511 1.00 96.88 313 GLY A CA 1
ATOM 2435 C C . GLY A 1 313 ? 29.737 6.852 -37.472 1.00 96.88 313 GLY A C 1
ATOM 2436 O O . GLY A 1 313 ? 29.079 7.802 -37.896 1.00 96.88 313 GLY A O 1
ATOM 2437 N N . ILE A 1 314 ? 29.145 5.772 -36.950 1.00 96.69 314 ILE A N 1
ATOM 2438 C CA . ILE A 1 314 ? 27.690 5.685 -36.772 1.00 96.69 314 ILE A CA 1
ATOM 2439 C C . ILE A 1 314 ? 27.288 6.557 -35.570 1.00 96.69 314 ILE A C 1
ATOM 2441 O O . ILE A 1 314 ? 27.823 6.365 -34.476 1.00 96.69 314 ILE A O 1
ATOM 2445 N N . PRO A 1 315 ? 26.320 7.486 -35.702 1.00 97.25 315 PRO A N 1
ATOM 2446 C CA . PRO A 1 315 ? 25.859 8.285 -34.570 1.00 97.25 315 PRO A CA 1
ATOM 2447 C C . PRO A 1 315 ? 25.384 7.406 -33.407 1.00 97.25 315 PRO A C 1
ATOM 2449 O O . PRO A 1 315 ? 24.650 6.438 -33.617 1.00 97.25 315 PRO A O 1
ATOM 2452 N N . ALA A 1 316 ? 25.733 7.769 -32.168 1.00 95.06 316 ALA A N 1
ATOM 2453 C CA . ALA A 1 316 ? 25.442 6.961 -30.978 1.00 95.06 316 ALA A CA 1
ATOM 2454 C C . ALA A 1 316 ? 23.960 6.565 -30.852 1.00 95.06 316 ALA A C 1
ATOM 2456 O O . ALA A 1 316 ? 23.656 5.409 -30.564 1.00 95.06 316 ALA A O 1
ATOM 2457 N N . GLY A 1 317 ? 23.030 7.478 -31.156 1.00 95.19 317 GLY A N 1
ATOM 2458 C CA . GLY A 1 317 ? 21.595 7.170 -31.158 1.00 95.19 317 GLY A CA 1
ATOM 2459 C C . GLY A 1 317 ? 21.199 6.094 -32.179 1.00 95.19 317 GLY A C 1
ATOM 2460 O O . GLY A 1 317 ? 20.362 5.245 -31.884 1.00 95.19 317 GLY A O 1
ATOM 2461 N N . THR A 1 318 ? 21.848 6.071 -33.348 1.00 97.12 318 THR A N 1
ATOM 2462 C CA . THR A 1 318 ? 21.627 5.037 -34.374 1.00 97.12 318 THR A CA 1
ATOM 2463 C C . THR A 1 318 ? 22.228 3.698 -33.941 1.00 97.12 318 THR A C 1
ATOM 2465 O O . THR A 1 318 ? 21.573 2.668 -34.077 1.00 97.12 318 THR A O 1
ATOM 2468 N N . ALA A 1 319 ? 23.424 3.702 -33.342 1.00 96.25 319 ALA A N 1
ATOM 2469 C CA . ALA A 1 319 ? 24.040 2.495 -32.786 1.00 96.25 319 ALA A CA 1
ATOM 2470 C C . ALA A 1 319 ? 23.176 1.865 -31.674 1.00 96.25 319 ALA A C 1
ATOM 2472 O O . ALA A 1 319 ? 22.972 0.653 -31.652 1.00 96.25 319 ALA A O 1
ATOM 2473 N N . VAL A 1 320 ? 22.602 2.683 -30.782 1.00 96.75 320 VAL A N 1
ATOM 2474 C CA . VAL A 1 320 ? 21.662 2.217 -29.747 1.00 96.75 320 VAL A CA 1
ATOM 2475 C C . VAL A 1 320 ? 20.384 1.652 -30.370 1.00 96.75 320 VAL A C 1
ATOM 2477 O O . VAL A 1 320 ? 19.939 0.578 -29.967 1.00 96.75 320 VAL A O 1
ATOM 2480 N N . ALA A 1 321 ? 19.815 2.320 -31.379 1.00 96.25 321 ALA A N 1
ATOM 2481 C CA . ALA A 1 321 ? 18.619 1.840 -32.071 1.00 96.25 321 ALA A CA 1
ATOM 2482 C C . ALA A 1 321 ? 18.829 0.472 -32.746 1.00 96.25 321 ALA A C 1
ATOM 2484 O O . ALA A 1 321 ? 17.923 -0.359 -32.719 1.00 96.25 321 ALA A O 1
ATOM 2485 N N . GLN A 1 322 ? 20.025 0.209 -33.287 1.00 97.56 322 GLN A N 1
ATOM 2486 C CA . GLN A 1 322 ? 20.375 -1.088 -33.880 1.00 97.56 322 GLN A CA 1
ATOM 2487 C C . GLN A 1 322 ? 20.511 -2.210 -32.836 1.00 97.56 322 GLN A C 1
ATOM 2489 O O . GLN A 1 322 ? 20.219 -3.367 -33.134 1.00 97.56 322 GLN A O 1
ATOM 2494 N N . LEU A 1 323 ? 20.937 -1.887 -31.611 1.00 97.31 323 LEU A N 1
ATOM 2495 C CA . LEU A 1 323 ? 21.280 -2.878 -30.583 1.00 97.31 323 LEU A CA 1
ATOM 2496 C C . LEU A 1 323 ? 20.187 -3.103 -29.528 1.00 97.31 323 LEU A C 1
ATOM 2498 O O . LEU A 1 323 ? 20.195 -4.140 -28.863 1.00 97.31 323 LEU A O 1
ATOM 2502 N N . LYS A 1 324 ? 19.232 -2.178 -29.363 1.00 97.19 324 LYS A N 1
ATOM 2503 C CA . LYS A 1 324 ? 18.207 -2.283 -28.307 1.00 97.19 324 LYS A CA 1
ATOM 2504 C C . LYS A 1 324 ? 17.273 -3.481 -28.484 1.00 97.19 324 LYS A C 1
ATOM 2506 O O . LYS A 1 324 ? 17.003 -4.171 -27.509 1.00 97.19 324 LYS A O 1
ATOM 2511 N N . LYS A 1 325 ? 16.830 -3.771 -29.712 1.00 95.75 325 LYS A N 1
ATOM 2512 C CA . LYS A 1 325 ? 15.926 -4.892 -30.015 1.00 95.75 325 LYS A CA 1
ATOM 2513 C C . LYS A 1 325 ? 16.555 -6.266 -29.733 1.00 95.75 325 LYS A C 1
ATOM 2515 O O . LYS A 1 325 ? 15.935 -7.043 -29.009 1.00 95.75 325 LYS A O 1
ATOM 2520 N N . PRO A 1 326 ? 17.773 -6.586 -30.221 1.00 96.38 326 PRO A N 1
ATOM 2521 C CA . PRO A 1 326 ? 18.394 -7.872 -29.905 1.00 96.38 326 PRO A CA 1
ATOM 2522 C C . PRO A 1 326 ? 18.710 -8.025 -28.410 1.00 96.38 326 PRO A C 1
ATOM 2524 O O . PRO A 1 326 ? 18.485 -9.101 -27.860 1.00 96.38 326 PRO A O 1
ATOM 2527 N N . LEU A 1 327 ? 19.149 -6.959 -27.727 1.00 95.00 327 LEU A N 1
ATOM 25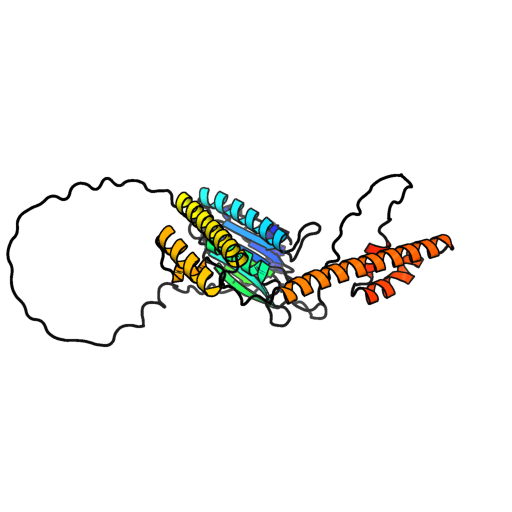28 C CA . LEU A 1 327 ? 19.395 -7.005 -26.280 1.00 95.00 327 LEU A CA 1
ATOM 2529 C C . LEU A 1 327 ? 18.099 -7.237 -25.483 1.00 95.00 327 LEU A C 1
ATOM 2531 O O . LEU A 1 327 ? 18.084 -8.043 -24.555 1.00 95.00 327 LEU A O 1
ATOM 2535 N N . ALA A 1 328 ? 17.014 -6.559 -25.866 1.00 91.56 328 ALA A N 1
ATOM 2536 C CA . ALA A 1 328 ? 15.690 -6.734 -25.277 1.00 91.56 328 ALA A CA 1
ATOM 2537 C C . ALA A 1 328 ? 15.203 -8.184 -25.408 1.00 91.56 328 ALA A C 1
ATOM 2539 O O . ALA A 1 328 ? 14.819 -8.799 -24.416 1.00 91.56 328 ALA A O 1
ATOM 2540 N N . GLN A 1 329 ? 15.319 -8.763 -26.607 1.00 93.75 329 GLN A N 1
ATOM 2541 C CA . GLN A 1 329 ? 14.929 -10.147 -26.870 1.00 93.75 329 GLN A CA 1
ATOM 2542 C C . GLN A 1 329 ? 15.760 -11.160 -26.067 1.00 93.75 329 GLN A C 1
ATOM 2544 O O . GLN A 1 329 ? 15.210 -12.131 -25.557 1.00 93.75 329 GLN A O 1
ATOM 2549 N N . GLN A 1 330 ? 17.071 -10.942 -25.937 1.00 91.25 330 GLN A N 1
ATOM 2550 C CA . GLN A 1 330 ? 17.961 -11.860 -25.215 1.00 91.25 330 GLN A CA 1
ATOM 2551 C C . GLN A 1 330 ? 17.741 -11.854 -23.700 1.00 91.25 330 GLN A C 1
ATOM 2553 O O . GLN A 1 330 ? 17.958 -12.873 -23.049 1.00 91.25 330 GLN A O 1
ATOM 2558 N N . LEU A 1 331 ? 17.326 -10.718 -23.136 1.00 88.94 331 LEU A N 1
ATOM 2559 C CA . LEU A 1 331 ? 17.174 -10.545 -21.690 1.00 88.94 331 LEU A CA 1
ATOM 2560 C C . LEU A 1 331 ? 15.718 -10.521 -21.212 1.00 88.94 331 LEU A C 1
ATOM 2562 O O . LEU A 1 331 ? 15.492 -10.370 -20.015 1.00 88.94 331 LEU A O 1
ATOM 2566 N N . GLY A 1 332 ? 14.742 -10.650 -22.116 1.00 86.19 332 GLY A N 1
ATOM 2567 C CA . GLY A 1 332 ? 13.324 -10.510 -21.775 1.00 86.19 332 GLY A CA 1
ATOM 2568 C C . GLY A 1 332 ? 12.968 -9.104 -21.275 1.00 86.19 332 GLY A C 1
ATOM 2569 O O . GLY A 1 332 ? 12.149 -8.959 -20.374 1.00 86.19 332 GLY A O 1
ATOM 2570 N N . LEU A 1 333 ? 13.619 -8.070 -21.815 1.00 87.00 333 LEU A N 1
ATOM 2571 C CA . LEU A 1 333 ? 13.392 -6.663 -21.462 1.00 87.00 333 LEU A CA 1
ATOM 2572 C C . LEU A 1 333 ? 12.537 -5.966 -22.528 1.00 87.00 333 LEU A C 1
ATOM 2574 O O . LEU A 1 333 ? 12.418 -6.453 -23.652 1.00 87.00 333 LEU A O 1
ATOM 2578 N N . THR A 1 334 ? 12.005 -4.781 -22.221 1.00 92.19 334 THR A N 1
ATOM 2579 C CA . THR A 1 334 ? 11.469 -3.887 -23.264 1.00 92.19 334 THR A CA 1
ATOM 2580 C C . THR A 1 334 ? 12.600 -3.172 -24.013 1.00 92.19 334 THR A C 1
ATOM 2582 O O . THR A 1 334 ? 13.720 -3.032 -23.505 1.00 92.19 334 THR A O 1
ATOM 2585 N N . GLU A 1 335 ? 12.327 -2.677 -25.225 1.00 95.50 335 GLU A N 1
ATOM 2586 C CA . GLU A 1 335 ? 13.322 -1.916 -25.993 1.00 95.50 335 GLU A CA 1
ATOM 2587 C C . GLU A 1 335 ? 13.760 -0.632 -25.262 1.00 95.50 335 GLU A C 1
ATOM 2589 O O . GLU A 1 335 ? 14.915 -0.214 -25.372 1.00 95.50 335 GLU A O 1
ATOM 2594 N N . GLU A 1 336 ? 12.873 -0.014 -24.480 1.00 92.38 336 GLU A N 1
ATOM 2595 C CA . GLU A 1 336 ? 13.154 1.174 -23.667 1.00 92.38 336 GLU A CA 1
ATOM 2596 C C . GLU A 1 336 ? 14.117 0.839 -22.525 1.00 92.38 336 GLU A C 1
ATOM 2598 O O . GLU A 1 336 ? 15.103 1.549 -22.321 1.00 92.38 336 GLU A O 1
ATOM 2603 N N . GLN A 1 337 ? 13.887 -0.273 -21.819 1.00 83.56 337 GLN A N 1
ATOM 2604 C CA . GLN A 1 337 ? 14.788 -0.752 -20.767 1.00 83.56 337 GLN A CA 1
ATOM 2605 C C . GLN A 1 337 ? 16.174 -1.077 -21.338 1.00 83.56 337 GLN A C 1
ATOM 2607 O O . GLN A 1 337 ? 17.189 -0.628 -20.799 1.00 83.56 337 GLN A O 1
ATOM 2612 N N . ALA A 1 338 ? 16.230 -1.777 -22.475 1.00 92.12 338 ALA A N 1
ATOM 2613 C CA . ALA A 1 338 ? 17.479 -2.041 -23.187 1.00 92.12 338 ALA A CA 1
ATOM 2614 C C . ALA A 1 338 ? 18.187 -0.738 -23.608 1.00 92.12 338 ALA A C 1
ATOM 2616 O O . ALA A 1 338 ? 19.405 -0.617 -23.460 1.00 92.12 338 ALA A O 1
ATOM 2617 N N . SER A 1 339 ? 17.432 0.271 -24.054 1.00 94.56 339 SER A N 1
ATOM 2618 C CA . SER A 1 339 ? 17.964 1.594 -24.411 1.00 94.56 339 SER A CA 1
ATOM 2619 C C . SER A 1 339 ? 18.585 2.311 -23.212 1.00 94.56 339 SER A C 1
ATOM 2621 O O . SER A 1 339 ? 19.629 2.944 -23.356 1.00 94.56 339 SER A O 1
ATOM 2623 N N . VAL A 1 340 ? 18.004 2.196 -22.013 1.00 91.56 340 VAL A N 1
ATOM 2624 C CA . VAL A 1 340 ? 18.600 2.749 -20.783 1.00 91.56 340 VAL A CA 1
ATOM 2625 C C . VAL A 1 340 ? 19.952 2.095 -20.499 1.00 91.56 340 VAL A C 1
ATOM 2627 O O . VAL A 1 340 ? 20.941 2.800 -20.287 1.00 91.56 340 VAL A O 1
ATOM 2630 N N . TYR A 1 341 ? 20.037 0.764 -20.564 1.00 90.38 341 TYR A N 1
ATOM 2631 C CA . TYR A 1 341 ? 21.302 0.055 -20.354 1.00 90.38 341 TYR A CA 1
ATOM 2632 C C . TYR A 1 341 ? 22.359 0.410 -21.402 1.00 90.38 341 TYR A C 1
ATOM 2634 O O . TYR A 1 341 ? 23.538 0.524 -21.058 1.00 90.38 341 TYR A O 1
ATOM 2642 N N . LEU A 1 342 ? 21.950 0.629 -22.651 1.00 94.06 342 LEU A N 1
ATOM 2643 C CA . LEU A 1 342 ? 22.829 1.023 -23.748 1.00 94.06 342 LEU A CA 1
ATOM 2644 C C . LEU A 1 342 ? 23.211 2.505 -23.747 1.00 94.06 342 LEU A C 1
ATOM 2646 O O . LEU A 1 342 ? 24.146 2.852 -24.450 1.00 94.06 342 LEU A O 1
ATOM 2650 N N . ASN A 1 343 ? 22.546 3.380 -22.993 1.00 92.38 343 ASN A N 1
ATOM 2651 C CA . ASN A 1 343 ? 22.895 4.808 -22.914 1.00 92.38 343 ASN A CA 1
ATOM 2652 C C . ASN A 1 343 ? 23.718 5.169 -21.673 1.00 92.38 343 ASN A C 1
ATOM 2654 O O . ASN A 1 343 ? 24.286 6.256 -21.600 1.00 92.38 343 ASN A O 1
ATOM 2658 N N . GLN A 1 344 ? 23.824 4.268 -20.698 1.00 89.81 344 GLN A N 1
ATOM 2659 C CA . GLN A 1 344 ? 24.732 4.459 -19.573 1.00 89.81 344 GLN A CA 1
ATOM 2660 C C . GLN A 1 344 ? 26.182 4.433 -20.079 1.00 89.81 344 GLN A C 1
ATOM 2662 O O . GLN A 1 344 ? 26.696 3.400 -20.521 1.00 89.81 344 GLN A O 1
ATOM 2667 N N . SER A 1 345 ? 26.848 5.584 -20.029 1.00 71.88 345 SER A N 1
ATOM 2668 C CA . SER A 1 345 ? 28.288 5.675 -20.241 1.00 71.88 345 SER A CA 1
ATOM 2669 C C . SER A 1 345 ? 28.995 4.955 -19.098 1.00 71.88 345 SER A C 1
ATOM 2671 O O . SER A 1 345 ? 28.887 5.358 -17.940 1.00 71.88 345 SER A O 1
ATOM 2673 N N . CYS A 1 346 ? 29.762 3.911 -19.408 1.00 55.75 346 CYS A N 1
ATOM 2674 C CA . CYS A 1 346 ? 30.879 3.563 -18.545 1.00 55.75 346 CYS A CA 1
ATOM 2675 C C . CYS A 1 346 ? 31.877 4.711 -18.699 1.00 55.75 346 CYS A C 1
ATOM 2677 O O . CYS A 1 346 ? 32.564 4.797 -19.714 1.00 55.75 346 CYS A O 1
ATOM 2679 N N . ILE A 1 347 ? 31.911 5.633 -17.737 1.00 39.28 347 ILE A N 1
ATOM 2680 C CA . ILE A 1 347 ? 33.024 6.574 -17.607 1.00 39.28 347 ILE A CA 1
ATOM 2681 C C . ILE A 1 347 ? 34.249 5.713 -17.282 1.00 39.28 347 ILE A C 1
ATOM 2683 O O . ILE A 1 347 ? 34.539 5.432 -16.126 1.00 39.28 347 ILE A O 1
ATOM 2687 N N . ILE A 1 348 ? 34.922 5.209 -18.315 1.00 37.38 348 ILE A N 1
ATOM 2688 C CA . ILE A 1 348 ? 36.272 4.663 -18.217 1.00 37.38 348 ILE A CA 1
ATOM 2689 C C . ILE A 1 348 ? 37.184 5.795 -18.671 1.00 37.38 348 ILE A C 1
ATOM 2691 O O . ILE A 1 348 ? 37.745 5.789 -19.764 1.00 37.38 348 ILE A O 1
ATOM 2695 N N . THR A 1 349 ? 37.304 6.823 -17.833 1.00 32.91 349 THR A N 1
ATOM 2696 C CA . THR A 1 349 ? 38.537 7.600 -17.818 1.00 32.91 349 THR A CA 1
ATOM 2697 C C . THR A 1 349 ? 39.600 6.693 -17.219 1.00 32.91 349 THR A C 1
ATOM 2699 O O . THR A 1 349 ? 39.474 6.195 -16.104 1.00 32.91 349 THR A O 1
ATOM 2702 N N . ARG A 1 350 ? 40.627 6.431 -18.023 1.00 38.09 350 ARG A N 1
ATOM 2703 C CA . ARG A 1 350 ? 41.867 5.738 -17.679 1.00 38.09 350 ARG A CA 1
ATOM 2704 C C . ARG A 1 350 ? 42.406 6.284 -16.344 1.00 38.09 350 ARG A C 1
ATOM 2706 O O . ARG A 1 350 ? 43.000 7.354 -16.324 1.00 38.09 350 ARG A O 1
ATOM 2713 N N . PHE A 1 351 ? 42.182 5.570 -15.246 1.00 30.88 351 PHE A N 1
ATOM 2714 C CA . PHE A 1 351 ? 42.903 5.757 -13.990 1.00 30.88 351 PHE A CA 1
ATOM 2715 C C . PHE A 1 351 ? 43.160 4.386 -13.374 1.00 30.88 351 PHE A C 1
ATOM 2717 O O . PHE A 1 351 ? 42.266 3.550 -13.235 1.00 30.88 351 PHE A O 1
ATOM 2724 N N . GLU A 1 352 ? 44.431 4.145 -13.092 1.00 36.47 352 GLU A N 1
ATOM 2725 C CA . GLU A 1 352 ? 44.931 2.959 -12.426 1.00 36.47 352 GLU A CA 1
ATOM 2726 C C . GLU A 1 352 ? 44.272 2.801 -11.046 1.00 36.47 352 GLU A C 1
ATOM 2728 O O . GLU A 1 352 ? 44.123 3.765 -10.303 1.00 36.47 352 GLU A O 1
ATOM 2733 N N . LYS A 1 353 ? 43.958 1.545 -10.706 1.00 39.94 353 LYS A N 1
ATOM 2734 C CA . LYS A 1 353 ? 43.535 1.038 -9.388 1.00 39.94 353 LYS A CA 1
ATOM 2735 C C . LYS A 1 353 ? 42.117 1.410 -8.922 1.00 39.94 353 LYS A C 1
ATOM 2737 O O . LYS A 1 353 ? 41.872 2.438 -8.310 1.00 39.94 353 LYS A O 1
ATOM 2742 N N . GLY A 1 354 ? 41.232 0.417 -9.058 1.00 44.50 354 GLY A N 1
ATOM 2743 C CA . GLY A 1 354 ? 40.178 0.127 -8.081 1.00 44.50 354 GLY A CA 1
ATOM 2744 C C . GLY A 1 354 ? 38.924 0.995 -8.157 1.00 44.50 354 GLY A C 1
ATOM 2745 O O . GLY A 1 354 ? 38.754 1.911 -7.364 1.00 44.50 354 GLY A O 1
ATOM 2746 N N . CYS A 1 355 ? 37.981 0.630 -9.026 1.00 29.09 355 CYS A N 1
ATOM 2747 C CA . CYS A 1 355 ? 36.584 1.048 -8.893 1.00 29.09 355 CYS A CA 1
ATOM 2748 C C . CYS A 1 355 ? 35.672 -0.175 -9.018 1.00 29.09 355 CYS A C 1
ATOM 2750 O O . CYS A 1 355 ? 35.652 -0.847 -10.048 1.00 29.09 355 CYS A O 1
ATOM 2752 N N . ALA A 1 356 ? 34.931 -0.467 -7.947 1.00 37.06 356 ALA A N 1
ATOM 2753 C CA . ALA A 1 356 ? 33.836 -1.424 -7.968 1.00 37.06 356 ALA A CA 1
ATOM 2754 C C . ALA A 1 356 ? 32.663 -0.835 -8.768 1.00 37.06 356 ALA A C 1
ATOM 2756 O O . ALA A 1 356 ? 32.311 0.334 -8.607 1.00 37.06 356 ALA A O 1
ATOM 2757 N N . LEU A 1 357 ? 32.072 -1.650 -9.643 1.00 35.09 357 LEU A N 1
ATOM 2758 C CA . LEU A 1 357 ? 30.883 -1.289 -10.412 1.00 35.09 357 LEU A CA 1
ATOM 2759 C C . LEU A 1 357 ? 29.691 -1.019 -9.471 1.00 35.09 357 LEU A C 1
ATOM 2761 O O . LEU A 1 357 ? 29.542 -1.727 -8.473 1.00 35.09 357 LEU A O 1
ATOM 2765 N N . PRO A 1 358 ? 28.789 -0.074 -9.796 1.00 33.44 358 PRO A N 1
ATOM 2766 C CA . PRO A 1 358 ? 27.490 -0.001 -9.142 1.00 33.44 358 PRO A CA 1
ATOM 2767 C C . PRO A 1 358 ? 26.692 -1.272 -9.463 1.00 33.44 358 PRO A C 1
ATOM 2769 O O . PRO A 1 358 ? 26.350 -1.539 -10.615 1.00 33.44 358 PRO A O 1
ATOM 2772 N N . THR A 1 359 ? 26.395 -2.067 -8.437 1.00 34.34 359 THR A N 1
ATOM 2773 C CA . THR A 1 359 ? 25.545 -3.259 -8.498 1.00 34.34 359 THR A CA 1
ATOM 2774 C C . THR A 1 359 ? 24.084 -2.857 -8.717 1.00 34.34 359 THR A C 1
ATOM 2776 O O . THR A 1 359 ? 23.285 -2.798 -7.787 1.00 34.34 359 THR A O 1
ATOM 2779 N N . GLN A 1 360 ? 23.705 -2.568 -9.963 1.00 38.16 360 GLN A N 1
ATOM 2780 C CA . GLN A 1 360 ? 22.297 -2.590 -10.363 1.00 38.16 360 GLN A CA 1
ATOM 2781 C C . GLN A 1 360 ? 21.900 -4.052 -10.586 1.00 38.16 360 GLN A C 1
ATOM 2783 O O . GLN A 1 360 ? 22.267 -4.653 -11.592 1.00 38.16 360 GLN A O 1
ATOM 2788 N N . SER A 1 361 ? 21.187 -4.643 -9.624 1.00 34.88 361 SER A N 1
ATOM 2789 C CA . SER A 1 361 ? 20.593 -5.972 -9.781 1.00 34.88 361 SER A CA 1
ATOM 2790 C C . SER A 1 361 ? 19.575 -5.945 -10.920 1.00 34.88 361 SER A C 1
ATOM 2792 O O . SER A 1 361 ? 18.658 -5.120 -10.911 1.00 34.88 361 SER A O 1
ATOM 2794 N N . ILE A 1 362 ? 19.721 -6.855 -11.879 1.00 35.81 362 ILE A N 1
ATOM 2795 C CA . ILE A 1 362 ? 18.772 -7.057 -12.973 1.00 35.81 362 ILE A CA 1
ATOM 2796 C C . ILE A 1 362 ? 17.537 -7.729 -12.366 1.00 35.81 362 ILE A C 1
ATOM 2798 O O . ILE A 1 362 ? 17.464 -8.943 -12.213 1.00 35.81 362 ILE A O 1
ATOM 2802 N N . SER A 1 363 ? 16.582 -6.909 -11.928 1.00 37.75 363 SER A N 1
ATOM 2803 C CA . SER A 1 363 ? 15.269 -7.368 -11.486 1.00 37.75 363 SER A CA 1
ATOM 2804 C C . SER A 1 363 ? 14.439 -7.668 -12.728 1.00 37.75 363 SER A C 1
ATOM 2806 O O . SER A 1 363 ? 13.856 -6.758 -13.313 1.00 37.75 363 SER A O 1
ATOM 2808 N N . LEU A 1 364 ? 14.399 -8.936 -13.139 1.00 32.88 364 LEU A N 1
ATOM 2809 C CA . LEU A 1 364 ? 13.392 -9.407 -14.084 1.00 32.88 364 LEU A CA 1
ATOM 2810 C C . LEU A 1 364 ? 12.006 -9.201 -13.461 1.00 32.88 364 LEU A C 1
ATOM 2812 O O . LEU A 1 364 ? 11.651 -9.866 -12.487 1.00 32.88 364 LEU A O 1
ATOM 2816 N N . CYS A 1 365 ? 11.222 -8.286 -14.025 1.00 27.28 365 CYS A N 1
ATOM 2817 C CA . CYS A 1 365 ? 9.773 -8.388 -13.937 1.00 27.28 365 CYS A CA 1
ATOM 2818 C C . CYS A 1 365 ? 9.368 -9.629 -14.738 1.00 27.28 365 CYS A C 1
ATOM 2820 O O . CYS A 1 365 ? 9.671 -9.719 -15.926 1.00 27.28 365 CYS A O 1
ATOM 2822 N N . SER A 1 366 ? 8.738 -10.594 -14.072 1.00 29.78 366 SER A N 1
ATOM 2823 C CA . SER A 1 366 ? 8.026 -11.692 -14.722 1.00 29.78 366 SER A CA 1
ATOM 2824 C C . SER A 1 366 ? 6.922 -11.088 -15.592 1.00 29.78 366 SER A C 1
ATOM 2826 O O . SER A 1 366 ? 6.093 -10.338 -15.074 1.00 29.78 366 SER A O 1
ATOM 2828 N N . GLN A 1 367 ? 6.973 -11.368 -16.897 1.00 35.06 367 GLN A N 1
ATOM 2829 C CA . GLN A 1 367 ? 5.787 -11.385 -17.756 1.00 35.06 367 GLN A CA 1
ATOM 2830 C C . GLN A 1 367 ? 5.013 -12.676 -17.504 1.00 35.06 367 GLN A C 1
ATOM 2832 O O . GLN A 1 367 ? 5.682 -13.699 -17.209 1.00 35.06 367 GLN A O 1
#

Secondary structure (DSSP, 8-state):
----HHHHHTTGGGEEE--TTEE--EEGGGS--EEEE---SSPEEEEEE-SSEEEEEEE-S-BTTB-HHHHHHHHHHHHHHHHHHHHHTTS-SS-EEEEEEEEETTEESSHHHHHHHHHHHHHTT--EEEEEEEPPPTTS---TTTT-EEEE--TTSPPEEEETTEEE------TTSTTSSS--------------------PPP---------HHHHHHHHHHHHHHHHHHHHHHHHTT--HHHHHHHHHHHHHHHHT--HHHHHTTSPP---PPPHHHHHHHHHHHHHHHHHHHHHHHHHHHHHHHHHHTT--HHHHHHHHHHHHHHHHT--HHHHHHHHH---------S--------------

Sequence (367 aa):
MTVTLRHVRDKGPVAEEVQMNAVASVEWSSGKRYLYTQGLNSCTAVAITSERAGIPAHIGPSRKNRSGDQNVIDHMQEIIKIYNTGRGKGLFLEPGSVVLAAIYNGSVALPDQVNVVKKVLDRLQLPFKYKEYRVREATEDRPTGETSLIIHCAPGQKPQMYVNEILWETESGNAAESSRTASKNEQQDVRPEQTSIAGKGKRPLQAQSSGQQSTQDWNTYASERIESARAAMSHMIAQGGNQSDVLAQVRRALAKELQITEDKASNYLPQVATEQPATERQSRQQRSKQWNDYATSMIQHARAARDRLVAQGIPAGTAVAQLKKPLAQQLGLTEEQASVYLNQSCIITRFEKGCALPTQSISLCSQ

pLDDT: mean 80.47, std 21.84, range [27.28, 98.62]